Protein AF-A0A4D7C603-F1 (afdb_monomer)

Nearest PDB structures (foldseek):
  2zj7-assembly1_A  TM=4.794E-01  e=2.210E-03  Pseudomonas sp. MIS38
  2ml1-assembly1_A  TM=6.381E-01  e=3.308E-02  Azotobacter vinelandii
  2zj6-assembly1_A  TM=4.505E-01  e=8.326E-03  Pseudomonas sp. MIS38
  2z8z-assembly1_A  TM=4.456E-01  e=2.282E-02  Pseudomonas sp. MIS38
  2ml3-assembly1_A  TM=5.425E-01  e=1.713E-01  Azotobacter vinelandii

InterPro domains:
  IPR001343 RTX calcium-binding nonapeptide repeat [PF00353] (28-62)
  IPR001343 RTX calcium-binding nonapeptide repeat [PF00353] (114-145)
  IPR011049 Serralysin-like metalloprotease, C-terminal [SSF51120] (28-146)

Organism: NCBI:txid1763828

pLDDT: mean 81.81, std 20.74, range [35.97, 98.5]

Solvent-accessible surface area (backbone atoms only — not comparable to full-atom values): 10003 Å² total; per-residue (Å²): 131,88,78,79,83,79,81,84,88,82,79,97,55,67,56,54,79,47,75,48,56,76,71,32,49,77,46,75,58,44,65,32,41,26,39,41,39,26,46,29,34,50,29,37,38,34,54,49,31,37,55,31,38,39,36,31,52,48,65,68,12,34,43,35,44,74,31,65,83,46,94,36,30,38,38,49,46,63,78,46,42,55,39,55,28,40,42,40,33,32,35,84,91,40,78,51,25,32,34,42,38,31,47,32,43,24,39,36,39,34,43,23,70,29,49,27,36,46,62,53,22,37,30,54,20,38,36,45,44,66,45,58,51,31,35,40,31,45,38,46,66,68,57,46,80,46,70,85,69,94,73,61,78,45,72,50,72,75,54,75,77,60,68,80,45,77,83,41,75,65,49,56,50,55,59,59,56,61,80,73,55,97,50,34,40,36,46,54,111

Structure (mmCIF, N/CA/C/O backbone):
data_AF-A0A4D7C603-F1
#
_entry.id   AF-A0A4D7C603-F1
#
loop_
_atom_site.group_PDB
_atom_site.id
_atom_site.type_symbol
_atom_site.label_atom_id
_atom_site.label_alt_id
_atom_site.label_comp_id
_atom_site.label_asym_id
_atom_site.label_entity_id
_atom_site.label_seq_id
_atom_site.pdbx_PDB_ins_code
_atom_site.Cartn_x
_atom_site.Cartn_y
_atom_site.Cartn_z
_atom_site.occupancy
_atom_site.B_iso_or_equiv
_atom_site.auth_seq_id
_atom_site.auth_comp_id
_atom_site.auth_asym_id
_atom_site.auth_atom_id
_atom_site.pdbx_PDB_model_num
ATOM 1 N N . MET A 1 1 ? 10.980 26.196 -3.485 1.00 35.97 1 MET A N 1
ATOM 2 C CA . MET A 1 1 ? 11.653 25.596 -4.653 1.00 35.97 1 MET A CA 1
ATOM 3 C C . MET A 1 1 ? 10.582 24.837 -5.411 1.00 35.97 1 MET A C 1
ATOM 5 O O . MET A 1 1 ? 9.914 24.024 -4.791 1.00 35.97 1 MET A O 1
ATOM 9 N N . ASN A 1 2 ? 10.331 25.181 -6.673 1.00 42.84 2 ASN A N 1
ATOM 10 C CA . ASN A 1 2 ? 9.321 24.501 -7.484 1.00 42.84 2 ASN A CA 1
ATOM 11 C C . ASN A 1 2 ? 9.923 23.170 -7.937 1.00 42.84 2 ASN A C 1
ATOM 13 O O . ASN A 1 2 ? 10.796 23.168 -8.803 1.00 42.84 2 ASN A O 1
ATOM 17 N N . GLY A 1 3 ? 9.529 22.076 -7.286 1.00 44.56 3 GLY A N 1
ATOM 18 C CA . GLY A 1 3 ? 9.933 20.734 -7.686 1.00 44.56 3 GLY A CA 1
ATOM 19 C C . GLY A 1 3 ? 9.393 20.446 -9.080 1.00 44.56 3 GLY A C 1
ATOM 20 O O . GLY A 1 3 ? 8.185 20.476 -9.300 1.00 44.56 3 GLY A O 1
ATOM 21 N N . VAL A 1 4 ? 10.288 20.214 -10.034 1.00 50.72 4 VAL A N 1
ATOM 22 C CA . VAL A 1 4 ? 9.926 19.536 -11.277 1.00 50.72 4 VAL A CA 1
ATOM 23 C C . VAL A 1 4 ? 9.579 18.103 -10.893 1.00 50.72 4 VAL A C 1
ATOM 25 O O . VAL A 1 4 ? 10.442 17.356 -10.445 1.00 50.72 4 VAL A O 1
ATOM 28 N N . SER A 1 5 ? 8.306 17.737 -11.011 1.00 58.12 5 SER A N 1
ATOM 29 C CA . SER A 1 5 ? 7.889 16.341 -10.968 1.00 58.12 5 SER A CA 1
ATOM 30 C C . SER A 1 5 ? 8.397 15.674 -12.245 1.00 58.12 5 SER A C 1
ATOM 32 O O . SER A 1 5 ? 7.788 15.818 -13.308 1.00 58.12 5 SER A O 1
ATOM 34 N N . GLU A 1 6 ? 9.544 15.005 -12.173 1.00 62.25 6 GLU A N 1
ATOM 35 C CA . GLU A 1 6 ? 9.984 14.131 -13.254 1.00 62.25 6 GLU A CA 1
ATOM 36 C C . GLU A 1 6 ? 9.094 12.884 -13.251 1.00 62.25 6 GLU A C 1
ATOM 38 O O . GLU A 1 6 ? 9.112 12.091 -12.313 1.00 62.25 6 GLU A O 1
ATOM 43 N N . SER A 1 7 ? 8.262 12.727 -14.281 1.00 62.56 7 SER A N 1
ATOM 44 C CA . SER A 1 7 ? 7.482 11.506 -14.477 1.00 62.56 7 SER A CA 1
ATOM 45 C C . SER A 1 7 ? 8.325 10.493 -15.249 1.00 62.56 7 SER A C 1
ATOM 47 O O . SER A 1 7 ? 8.563 10.673 -16.446 1.00 62.56 7 SER A O 1
ATOM 49 N N . LEU A 1 8 ? 8.758 9.424 -14.586 1.00 66.44 8 LEU A N 1
ATOM 50 C CA . LEU A 1 8 ? 9.351 8.267 -15.249 1.00 66.44 8 LEU A CA 1
ATOM 51 C C . LEU A 1 8 ? 8.227 7.333 -15.713 1.00 66.44 8 LEU A C 1
ATOM 53 O O . LEU A 1 8 ? 7.502 6.782 -14.892 1.00 66.44 8 LEU A O 1
ATOM 57 N N . GLN A 1 9 ? 8.079 7.151 -17.026 1.00 70.75 9 GLN A N 1
ATOM 58 C CA . GLN A 1 9 ? 7.211 6.114 -17.588 1.00 70.75 9 GLN A CA 1
ATOM 59 C C . GLN A 1 9 ? 8.064 4.913 -17.994 1.00 70.75 9 GLN A C 1
ATOM 61 O O . GLN A 1 9 ? 8.865 4.994 -18.924 1.00 70.75 9 GLN A O 1
ATOM 66 N N . VAL A 1 10 ? 7.883 3.799 -17.295 1.00 71.12 10 VAL A N 1
ATOM 67 C CA . VAL A 1 10 ? 8.536 2.513 -17.564 1.00 71.12 10 VAL A CA 1
ATOM 68 C C . VAL A 1 10 ? 7.462 1.478 -17.884 1.00 71.12 10 VAL A C 1
ATOM 70 O O . VAL A 1 10 ? 6.426 1.435 -17.232 1.00 71.12 10 VAL A O 1
ATOM 73 N N . THR A 1 11 ? 7.667 0.685 -18.938 1.00 75.94 11 THR A N 1
ATOM 74 C CA . THR A 1 11 ? 6.724 -0.360 -19.379 1.00 75.94 11 THR A CA 1
ATOM 75 C C . THR A 1 11 ? 7.496 -1.591 -19.845 1.00 75.94 11 THR A C 1
ATOM 77 O O . THR A 1 11 ? 8.620 -1.457 -20.326 1.00 75.94 11 THR A O 1
ATOM 80 N N . GLY A 1 12 ? 6.895 -2.777 -19.719 1.00 77.38 12 GLY A N 1
ATOM 81 C CA . GLY A 1 12 ?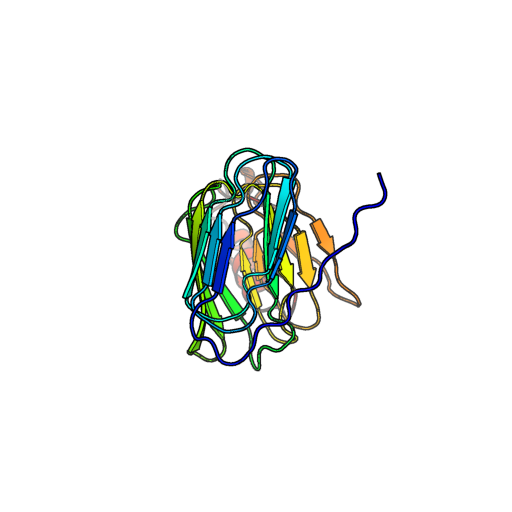 7.488 -4.033 -20.193 1.00 77.38 12 GLY A CA 1
ATOM 82 C C . GLY A 1 12 ? 8.638 -4.572 -19.337 1.00 77.38 12 GLY A C 1
ATOM 83 O O . GLY A 1 12 ? 9.425 -5.364 -19.844 1.00 77.38 12 GLY A O 1
ATOM 84 N N . PHE A 1 13 ? 8.747 -4.135 -18.081 1.00 81.06 13 PHE A N 1
ATOM 85 C CA . PHE A 1 13 ? 9.669 -4.697 -17.095 1.00 81.06 13 PHE A CA 1
ATOM 86 C C . PHE A 1 13 ? 8.878 -5.509 -16.077 1.00 81.06 13 PHE A C 1
ATOM 88 O O . PHE A 1 13 ? 7.799 -5.099 -15.668 1.00 81.06 13 PHE A O 1
ATOM 95 N N . GLU A 1 14 ? 9.434 -6.637 -15.652 1.00 82.12 14 GLU A N 1
ATOM 96 C CA . GLU A 1 14 ? 8.829 -7.497 -14.633 1.00 82.12 14 GLU A CA 1
ATOM 97 C C . GLU A 1 14 ? 9.113 -7.013 -13.203 1.00 82.12 14 GLU A C 1
ATOM 99 O O . GLU A 1 14 ? 8.521 -7.528 -12.259 1.00 82.12 14 GLU A O 1
ATOM 104 N N . ARG A 1 15 ? 10.043 -6.059 -13.043 1.00 86.12 15 ARG A N 1
ATOM 105 C CA . ARG A 1 15 ? 10.439 -5.479 -11.756 1.00 86.12 15 ARG A CA 1
ATOM 106 C C . ARG A 1 15 ? 10.865 -4.025 -11.901 1.00 86.12 15 ARG A C 1
ATOM 108 O O . ARG A 1 15 ? 11.842 -3.729 -12.599 1.00 86.12 15 ARG A O 1
ATOM 115 N N . LEU A 1 16 ? 10.229 -3.156 -11.131 1.00 86.81 16 LEU A N 1
ATOM 116 C CA . LEU A 1 16 ? 10.681 -1.810 -10.823 1.00 86.81 16 LEU A CA 1
ATOM 117 C C . LEU A 1 16 ? 11.408 -1.797 -9.472 1.00 86.81 16 LEU A C 1
ATOM 119 O O . LEU A 1 16 ? 11.002 -2.444 -8.512 1.00 86.81 16 LEU A O 1
ATOM 123 N N . VAL A 1 17 ? 12.505 -1.045 -9.385 1.00 90.81 17 VAL A N 1
ATOM 124 C CA . VAL A 1 17 ? 13.171 -0.758 -8.108 1.00 90.81 17 VAL A CA 1
ATOM 125 C C . VAL A 1 17 ? 13.206 0.747 -7.913 1.00 90.81 17 VAL A C 1
ATOM 127 O O . VAL A 1 17 ? 13.881 1.454 -8.665 1.00 90.81 17 VAL A O 1
ATOM 130 N N . VAL A 1 18 ? 12.508 1.227 -6.889 1.00 88.19 18 VAL A N 1
ATOM 131 C CA . VAL A 1 18 ? 12.419 2.644 -6.538 1.00 88.19 18 VAL A CA 1
ATOM 132 C C . VAL A 1 18 ? 13.124 2.896 -5.212 1.00 88.19 18 VAL A C 1
ATOM 134 O O . VAL A 1 18 ? 12.929 2.178 -4.233 1.00 88.19 18 VAL A O 1
ATOM 137 N N . ARG A 1 19 ? 13.953 3.941 -5.184 1.00 89.31 19 ARG A N 1
ATOM 138 C CA . ARG A 1 19 ? 14.592 4.457 -3.971 1.00 89.31 19 ARG A CA 1
ATOM 139 C C . ARG A 1 19 ? 14.260 5.930 -3.837 1.00 89.31 19 ARG A C 1
ATOM 141 O O . ARG A 1 19 ? 14.627 6.725 -4.704 1.00 89.31 19 ARG A O 1
ATOM 148 N N . ALA A 1 20 ? 13.552 6.254 -2.775 1.00 82.69 20 ALA A N 1
ATOM 149 C CA . ALA A 1 20 ? 13.118 7.593 -2.451 1.00 82.69 20 ALA A CA 1
ATOM 150 C C . ALA A 1 20 ? 14.249 8.418 -1.801 1.00 82.69 20 ALA A C 1
ATOM 152 O O . ALA A 1 20 ? 15.175 7.853 -1.209 1.00 82.69 20 ALA A O 1
ATOM 153 N N . PRO A 1 21 ? 14.218 9.754 -1.949 1.00 76.44 21 PRO A N 1
ATOM 154 C CA . PRO A 1 21 ? 15.075 10.675 -1.207 1.00 76.44 21 PRO A CA 1
ATOM 155 C C . PRO A 1 21 ? 14.513 10.975 0.196 1.00 76.44 21 PRO A C 1
ATOM 157 O O . PRO A 1 21 ? 13.317 10.852 0.418 1.00 76.44 21 PRO A O 1
ATOM 160 N N . ASP A 1 22 ? 15.351 11.503 1.095 1.00 84.69 22 ASP A N 1
ATOM 161 C CA . ASP A 1 22 ? 15.044 11.777 2.519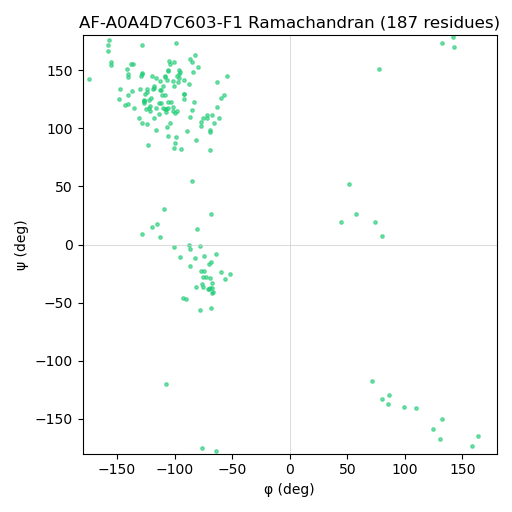 1.00 84.69 22 ASP A CA 1
ATOM 162 C C . ASP A 1 22 ? 14.010 12.908 2.794 1.00 84.69 22 ASP A C 1
ATOM 164 O O . ASP A 1 22 ? 14.101 13.609 3.805 1.00 84.69 22 ASP A O 1
ATOM 168 N N . GLN A 1 23 ? 13.089 13.200 1.872 1.00 83.25 23 GLN A N 1
ATOM 169 C CA . GLN A 1 23 ? 12.121 14.308 1.975 1.00 83.25 23 GLN A CA 1
ATOM 170 C C . GLN A 1 23 ? 10.664 13.871 1.750 1.00 83.25 23 GLN A C 1
ATOM 172 O O . GLN A 1 23 ? 9.782 14.731 1.672 1.00 83.25 23 GLN A O 1
ATOM 177 N N . GLY A 1 24 ? 10.405 12.563 1.680 1.00 85.00 24 GLY A N 1
ATOM 178 C CA . GLY A 1 24 ? 9.109 12.001 1.314 1.00 85.00 24 GLY A CA 1
ATOM 179 C C . GLY A 1 24 ? 8.846 12.053 -0.193 1.00 85.00 24 GLY A C 1
ATOM 180 O O . GLY A 1 24 ? 9.314 12.946 -0.911 1.00 85.00 24 GLY A O 1
ATOM 181 N N . GLY A 1 25 ? 8.066 11.100 -0.686 1.00 87.25 25 GLY A N 1
ATOM 182 C CA . GLY A 1 25 ? 7.722 10.994 -2.094 1.00 87.25 25 GLY A CA 1
ATOM 183 C C . GLY A 1 25 ? 6.436 10.223 -2.366 1.00 87.25 25 GLY A C 1
ATOM 184 O O . GLY A 1 25 ? 5.760 9.713 -1.479 1.00 87.25 25 GLY A O 1
ATOM 185 N N . SER A 1 26 ? 6.060 10.182 -3.641 1.00 90.69 26 SER A N 1
ATOM 186 C CA . SER A 1 26 ? 4.905 9.426 -4.123 1.00 90.69 26 SER A CA 1
ATOM 187 C C . SER A 1 26 ? 5.345 8.519 -5.259 1.00 90.69 26 SER A C 1
ATOM 189 O O . SER A 1 26 ? 5.908 8.991 -6.249 1.00 90.69 26 SER A O 1
ATOM 191 N N . PHE A 1 27 ? 5.094 7.224 -5.113 1.00 90.75 27 PHE A N 1
ATOM 192 C CA . PHE A 1 27 ? 5.650 6.186 -5.974 1.00 90.75 27 PHE A CA 1
ATOM 193 C C . PHE A 1 27 ? 4.549 5.276 -6.493 1.00 90.75 27 PHE A C 1
ATOM 195 O O . PHE A 1 27 ? 3.581 5.005 -5.786 1.00 90.75 27 PHE A O 1
ATOM 202 N N . SER A 1 28 ? 4.697 4.799 -7.728 1.00 91.50 28 SER A N 1
ATOM 203 C CA . SER A 1 28 ? 3.771 3.840 -8.322 1.00 91.50 28 SER A CA 1
ATOM 204 C C . SER A 1 28 ? 4.521 2.742 -9.068 1.00 91.50 28 SER A C 1
ATOM 206 O O . SER A 1 28 ? 5.443 3.058 -9.822 1.00 91.50 28 SER A O 1
ATOM 208 N N . GLY A 1 29 ? 4.143 1.486 -8.820 1.00 88.94 29 GLY A N 1
ATOM 209 C CA . GLY A 1 29 ? 4.736 0.289 -9.434 1.00 88.94 29 GLY A CA 1
ATOM 210 C C . GLY A 1 29 ? 4.006 -0.163 -10.685 1.00 88.94 29 GLY A C 1
ATOM 211 O O . GLY A 1 29 ? 4.594 -0.321 -11.754 1.00 88.94 29 GLY A O 1
ATOM 212 N N . GLY A 1 30 ? 2.679 -0.212 -10.592 1.00 90.12 30 GLY A N 1
ATOM 213 C CA . GLY A 1 30 ? 1.840 -0.681 -11.683 1.00 90.12 30 GLY A CA 1
ATOM 214 C C . GLY A 1 30 ? 1.711 -2.196 -11.616 1.00 90.12 30 GLY A C 1
ATOM 215 O O . GLY A 1 30 ? 1.328 -2.723 -10.585 1.00 90.12 30 GLY A O 1
ATOM 216 N N . ASN A 1 31 ? 1.950 -2.894 -12.721 1.00 90.81 31 ASN A N 1
ATOM 217 C CA . ASN A 1 31 ? 1.944 -4.356 -12.710 1.00 90.81 31 ASN A CA 1
ATOM 218 C C . ASN A 1 31 ? 3.387 -4.859 -12.667 1.00 90.81 31 ASN A C 1
ATOM 220 O O . ASN A 1 31 ? 4.187 -4.418 -13.492 1.00 90.81 31 ASN A O 1
ATOM 224 N N . GLY A 1 32 ? 3.673 -5.856 -11.836 1.00 92.56 32 GLY A N 1
ATOM 225 C CA . GLY A 1 32 ? 5.000 -6.458 -11.732 1.00 92.56 32 GLY A CA 1
ATOM 226 C C . GLY A 1 32 ? 5.347 -6.798 -10.290 1.00 92.56 32 GLY A C 1
ATOM 227 O O . GLY A 1 32 ? 4.553 -6.571 -9.390 1.00 92.56 32 GLY A O 1
ATOM 228 N N . ASP A 1 33 ? 6.528 -7.376 -10.086 1.00 95.38 33 ASP A N 1
ATOM 229 C CA . ASP A 1 33 ? 7.043 -7.640 -8.743 1.00 95.38 33 ASP A CA 1
ATOM 230 C C . ASP A 1 33 ? 8.024 -6.525 -8.367 1.00 95.38 33 ASP A C 1
ATOM 232 O O . ASP A 1 33 ? 9.221 -6.596 -8.701 1.00 95.38 33 ASP A O 1
ATOM 236 N N . ASP A 1 34 ? 7.525 -5.485 -7.699 1.00 94.94 34 ASP A N 1
ATOM 237 C CA . ASP A 1 34 ? 8.254 -4.236 -7.497 1.00 94.94 34 ASP A CA 1
ATOM 238 C C . ASP A 1 34 ? 8.899 -4.120 -6.108 1.00 94.94 34 ASP A C 1
ATOM 240 O O . ASP A 1 34 ? 8.517 -4.768 -5.132 1.00 94.94 34 ASP A O 1
ATOM 244 N N . ILE A 1 35 ? 9.940 -3.288 -6.010 1.00 96.06 35 ILE A N 1
ATOM 245 C CA . ILE A 1 35 ? 10.664 -3.020 -4.762 1.00 96.06 35 ILE A CA 1
ATOM 246 C C . ILE A 1 35 ? 10.718 -1.514 -4.514 1.00 96.06 35 ILE A C 1
ATOM 248 O O . ILE A 1 35 ? 11.306 -0.772 -5.303 1.00 96.06 35 ILE A O 1
ATOM 252 N N . PHE A 1 36 ? 10.197 -1.080 -3.370 1.00 95.88 36 PHE A N 1
ATOM 253 C CA . PHE A 1 36 ? 10.199 0.308 -2.915 1.00 95.88 36 PHE A CA 1
ATOM 254 C C . PHE A 1 36 ? 10.986 0.463 -1.616 1.00 95.88 36 PHE A C 1
ATOM 256 O O . PHE A 1 36 ? 10.841 -0.336 -0.693 1.00 95.88 36 PHE A O 1
ATOM 263 N N . ILE A 1 37 ? 11.810 1.510 -1.549 1.00 96.50 37 ILE A N 1
ATOM 264 C CA . ILE A 1 37 ? 12.559 1.911 -0.353 1.00 96.50 37 ILE A CA 1
ATOM 265 C C . ILE A 1 37 ? 12.336 3.416 -0.146 1.00 96.50 37 ILE A C 1
ATOM 267 O O . ILE A 1 37 ? 12.854 4.206 -0.940 1.00 96.50 37 ILE A O 1
ATOM 271 N N . GLY A 1 38 ? 11.565 3.788 0.880 1.00 94.88 38 GLY A N 1
ATOM 272 C CA . GLY A 1 38 ? 11.139 5.157 1.224 1.00 94.88 38 GLY A CA 1
ATOM 273 C C . GLY A 1 38 ? 12.211 6.018 1.894 1.00 94.88 38 GLY A C 1
ATOM 274 O O . GLY A 1 38 ? 12.367 7.199 1.603 1.00 94.88 38 GLY A O 1
ATOM 275 N N . GLY A 1 39 ? 13.071 5.409 2.710 1.00 95.38 39 GLY A N 1
ATOM 276 C CA . GLY A 1 39 ? 14.109 6.176 3.394 1.00 95.38 39 GLY A CA 1
ATOM 277 C C . GLY A 1 39 ? 13.503 7.054 4.485 1.00 95.38 39 GLY A C 1
ATOM 278 O O . GLY A 1 39 ? 13.012 6.520 5.468 1.00 95.38 39 GLY A O 1
ATOM 279 N N . ALA A 1 40 ? 13.612 8.376 4.383 1.00 95.44 40 ALA A N 1
ATOM 280 C CA . ALA A 1 40 ? 13.047 9.284 5.377 1.00 95.44 40 ALA A CA 1
ATOM 281 C C . ALA A 1 40 ? 12.008 10.222 4.762 1.00 95.44 40 ALA A C 1
ATOM 283 O O . ALA A 1 40 ? 12.215 10.753 3.672 1.00 95.44 40 ALA A O 1
ATOM 284 N N . GLY A 1 41 ? 10.962 10.546 5.521 1.00 95.25 41 GLY A N 1
ATOM 285 C CA . GLY A 1 41 ? 9.977 11.547 5.129 1.00 95.25 41 GLY A CA 1
ATOM 286 C C . GLY A 1 41 ? 8.553 11.062 5.321 1.00 95.25 41 GLY A C 1
ATOM 287 O O . GLY A 1 41 ? 8.271 10.344 6.261 1.00 95.25 41 GLY A O 1
ATOM 288 N N . TYR A 1 42 ? 7.638 11.553 4.493 1.00 95.44 42 TYR A N 1
ATOM 289 C CA . TYR A 1 42 ? 6.276 11.033 4.419 1.00 95.44 42 TYR A CA 1
ATOM 290 C C . TYR A 1 42 ? 6.096 10.459 3.022 1.00 95.44 42 TYR A C 1
ATOM 292 O O . TYR A 1 42 ? 5.885 11.213 2.066 1.00 95.44 42 TYR A O 1
ATOM 300 N N . ASP A 1 43 ? 6.235 9.148 2.904 1.00 95.88 43 ASP A N 1
ATOM 301 C CA . ASP A 1 43 ? 6.179 8.441 1.639 1.00 95.88 43 ASP A CA 1
ATOM 302 C C . ASP A 1 43 ? 4.784 7.869 1.370 1.00 95.88 43 ASP A C 1
ATOM 304 O O . ASP A 1 43 ? 3.984 7.587 2.262 1.00 95.88 43 ASP A O 1
ATOM 308 N N . SER A 1 44 ? 4.435 7.758 0.093 1.00 95.12 44 SER A N 1
ATOM 309 C CA . SER A 1 44 ? 3.171 7.182 -0.363 1.00 95.12 44 SER A CA 1
ATOM 310 C C . SER A 1 44 ? 3.428 6.241 -1.530 1.00 95.12 44 SER A C 1
ATOM 312 O O . SER A 1 44 ? 3.881 6.666 -2.594 1.00 95.12 44 SER A O 1
ATOM 314 N N . PHE A 1 45 ? 3.118 4.964 -1.347 1.00 96.50 45 PHE A N 1
ATOM 315 C CA . PHE A 1 45 ? 3.391 3.904 -2.313 1.00 96.50 45 PHE A CA 1
ATOM 316 C C . PHE A 1 45 ? 2.086 3.368 -2.890 1.00 96.50 45 PHE A C 1
ATOM 318 O O . PHE A 1 45 ? 1.257 2.867 -2.147 1.00 96.50 45 PHE A O 1
ATOM 325 N N . ASN A 1 46 ? 1.896 3.426 -4.205 1.00 95.31 46 ASN A N 1
ATOM 326 C CA . ASN A 1 46 ? 0.861 2.668 -4.907 1.00 95.31 46 ASN A CA 1
ATOM 327 C C . ASN A 1 46 ? 1.533 1.512 -5.651 1.00 95.31 46 ASN A C 1
ATOM 329 O O . ASN A 1 46 ? 2.036 1.677 -6.763 1.00 95.31 46 ASN A O 1
ATOM 333 N N . VAL A 1 47 ? 1.593 0.360 -4.999 1.00 94.31 47 VAL A N 1
ATOM 334 C CA . VAL A 1 47 ? 2.358 -0.793 -5.491 1.00 94.31 47 VAL A CA 1
ATOM 335 C C . VAL A 1 47 ? 1.731 -1.407 -6.740 1.00 94.31 47 VAL A C 1
ATOM 337 O O . VAL A 1 47 ? 2.438 -1.674 -7.700 1.00 94.31 47 VAL A O 1
ATOM 340 N N . GLY A 1 48 ? 0.399 -1.451 -6.800 1.00 94.06 48 GLY A N 1
ATOM 341 C CA . GLY A 1 48 ? -0.340 -2.020 -7.920 1.00 94.06 48 GLY A CA 1
ATOM 342 C C . GLY A 1 48 ? -0.517 -3.537 -7.796 1.00 94.06 48 GLY A C 1
ATOM 343 O O . GLY A 1 48 ? -0.947 -4.010 -6.746 1.00 94.06 48 GLY A O 1
ATOM 344 N N . TRP A 1 49 ? -0.339 -4.280 -8.890 1.00 95.06 49 TRP A N 1
ATOM 345 C CA . TRP A 1 49 ? -0.582 -5.729 -8.971 1.00 95.06 49 TRP A CA 1
ATOM 346 C C . TRP A 1 49 ? 0.732 -6.506 -9.059 1.00 95.06 49 TRP A C 1
ATOM 348 O O . TRP A 1 49 ? 1.609 -6.118 -9.821 1.00 95.06 49 TRP A O 1
ATOM 358 N N . GLY A 1 50 ? 0.783 -7.686 -8.439 1.00 95.62 50 GLY A N 1
ATOM 359 C CA . GLY A 1 50 ? 1.961 -8.560 -8.422 1.00 95.62 50 GLY A CA 1
ATOM 360 C C . GLY A 1 50 ? 2.424 -8.914 -7.010 1.00 95.62 50 GLY A C 1
ATOM 361 O O . GLY A 1 50 ? 1.619 -8.919 -6.073 1.00 95.62 50 GLY A O 1
ATOM 362 N N . PHE A 1 51 ? 3.689 -9.319 -6.871 1.00 97.25 51 PHE A N 1
ATOM 363 C CA . PHE A 1 51 ? 4.336 -9.570 -5.583 1.00 97.25 51 PHE A CA 1
ATOM 364 C C . PHE A 1 51 ? 5.331 -8.451 -5.251 1.00 97.25 51 PHE A C 1
ATOM 366 O O . PHE A 1 51 ? 6.471 -8.454 -5.718 1.00 97.25 51 PHE A O 1
ATOM 373 N N . ASP A 1 52 ? 4.920 -7.530 -4.386 1.00 97.75 52 ASP A N 1
ATOM 374 C CA . ASP A 1 52 ? 5.662 -6.305 -4.097 1.00 97.75 52 ASP A CA 1
ATOM 375 C C . ASP A 1 52 ? 6.398 -6.347 -2.752 1.00 97.75 52 ASP A C 1
ATOM 377 O O . ASP A 1 52 ? 6.023 -7.043 -1.804 1.00 97.75 52 ASP A O 1
ATOM 381 N N . SER A 1 53 ? 7.460 -5.554 -2.638 1.00 98.00 53 SER A N 1
ATOM 382 C CA . SER A 1 53 ? 8.183 -5.320 -1.389 1.00 98.00 53 SER A CA 1
ATOM 383 C C . SER A 1 53 ? 8.279 -3.826 -1.125 1.00 98.00 53 SER A C 1
ATOM 385 O O . SER A 1 53 ? 8.834 -3.088 -1.936 1.00 98.00 53 SER A O 1
ATOM 387 N N . VAL A 1 54 ? 7.809 -3.384 0.037 1.00 98.44 54 VAL A N 1
ATOM 388 C CA . VAL A 1 54 ? 7.852 -1.978 0.451 1.00 98.44 54 VAL A CA 1
ATOM 389 C C . VAL A 1 54 ? 8.533 -1.857 1.803 1.00 98.44 54 VAL A C 1
ATOM 391 O O . VAL A 1 54 ? 8.161 -2.541 2.751 1.00 98.44 54 VAL A O 1
ATOM 394 N N . ASP A 1 55 ? 9.508 -0.962 1.882 1.00 98.25 55 ASP A N 1
ATOM 395 C CA . ASP A 1 55 ? 10.066 -0.458 3.132 1.00 98.25 55 ASP A CA 1
ATOM 396 C C . ASP A 1 55 ? 9.802 1.049 3.194 1.00 98.25 55 ASP A C 1
ATOM 398 O O . ASP A 1 55 ? 10.388 1.797 2.408 1.00 98.25 55 ASP A O 1
ATOM 402 N N . GLY A 1 56 ? 8.893 1.484 4.073 1.00 97.38 56 GLY A N 1
ATOM 403 C CA . GLY A 1 56 ? 8.573 2.903 4.259 1.00 97.38 56 GLY A CA 1
ATOM 404 C C . GLY A 1 56 ? 9.735 3.688 4.865 1.00 97.38 56 GLY A C 1
ATOM 405 O O . GLY A 1 56 ? 10.014 4.808 4.451 1.00 97.38 56 GLY A O 1
ATOM 406 N N . GLY A 1 57 ? 10.530 3.045 5.723 1.00 97.44 57 GLY A N 1
ATOM 407 C CA . GLY A 1 57 ? 11.635 3.684 6.421 1.00 97.44 57 GLY A CA 1
ATOM 408 C C . GLY A 1 57 ? 11.180 4.493 7.639 1.00 97.44 57 GLY A C 1
ATOM 409 O O . GLY A 1 57 ? 10.504 3.964 8.518 1.00 97.44 57 GLY A O 1
ATOM 410 N N . THR A 1 58 ? 11.668 5.726 7.787 1.00 96.62 58 THR A N 1
ATOM 411 C CA . THR A 1 58 ? 11.305 6.612 8.903 1.00 96.62 58 THR A CA 1
ATOM 412 C C . THR A 1 58 ? 10.310 7.659 8.438 1.00 96.62 58 THR A C 1
ATOM 414 O O . THR A 1 58 ? 10.657 8.495 7.603 1.00 96.62 58 THR A O 1
ATOM 417 N N . GLY A 1 59 ? 9.148 7.719 9.073 1.00 95.75 59 GLY A N 1
ATOM 418 C CA . GLY A 1 59 ? 8.103 8.583 8.564 1.00 95.75 59 GLY A CA 1
ATOM 419 C C . GLY A 1 59 ? 6.741 8.266 9.132 1.00 95.75 59 GLY A C 1
ATOM 420 O O . GLY A 1 59 ? 6.631 7.610 10.162 1.00 95.75 59 GLY A O 1
ATOM 421 N N . ASN A 1 60 ? 5.716 8.801 8.477 1.00 95.88 60 ASN A N 1
ATOM 422 C CA . ASN A 1 60 ? 4.349 8.294 8.588 1.00 95.88 60 ASN A CA 1
ATOM 423 C C . ASN A 1 60 ? 3.898 7.955 7.168 1.00 95.88 60 ASN A C 1
ATOM 425 O O . ASN A 1 60 ? 3.309 8.790 6.461 1.00 95.88 60 ASN A O 1
ATOM 429 N N . ASP A 1 61 ? 4.252 6.748 6.767 1.00 97.75 61 ASP A N 1
ATOM 430 C CA . ASP A 1 61 ? 4.277 6.286 5.395 1.00 97.75 61 ASP A CA 1
ATOM 431 C C . ASP A 1 61 ? 2.982 5.546 5.049 1.00 97.75 61 ASP A C 1
ATOM 433 O O . ASP A 1 61 ? 2.321 4.929 5.889 1.00 97.75 61 ASP A O 1
ATOM 437 N N . GLY A 1 62 ? 2.558 5.681 3.794 1.00 97.81 62 GLY A N 1
ATOM 438 C CA . GLY A 1 62 ? 1.279 5.175 3.312 1.00 97.81 62 GLY A CA 1
ATOM 439 C C . GLY A 1 62 ? 1.430 4.119 2.227 1.00 97.81 62 GLY A C 1
ATOM 440 O O . GLY A 1 62 ? 2.141 4.343 1.249 1.00 97.81 62 GLY A O 1
ATOM 441 N N . LEU A 1 63 ? 0.686 3.018 2.333 1.00 98.25 63 LEU A N 1
ATOM 442 C CA . LEU A 1 63 ? 0.553 2.015 1.277 1.00 98.25 63 LEU A CA 1
ATOM 443 C C . LEU A 1 63 ? -0.856 2.045 0.671 1.00 98.25 63 LEU A C 1
ATOM 445 O O . LEU A 1 63 ? -1.860 1.782 1.328 1.00 98.25 63 LEU A O 1
ATOM 449 N N . GLY A 1 64 ? -0.918 2.362 -0.614 1.00 97.69 64 GLY A N 1
ATOM 450 C CA . GLY A 1 64 ? -2.109 2.354 -1.441 1.00 97.69 64 GLY A CA 1
ATOM 451 C C . GLY A 1 64 ? -2.298 1.019 -2.152 1.00 97.69 64 GLY A C 1
ATOM 452 O O . GLY A 1 64 ? -1.391 0.540 -2.835 1.00 97.69 64 GLY A O 1
ATOM 453 N N . LEU A 1 65 ? -3.501 0.463 -2.035 1.00 97.38 65 LEU A N 1
ATOM 454 C CA . LEU A 1 65 ? -3.950 -0.726 -2.751 1.00 97.38 65 LEU A CA 1
ATOM 455 C C . LEU A 1 65 ? -5.203 -0.365 -3.556 1.00 97.38 65 LEU A C 1
ATOM 457 O O . LEU A 1 65 ? -6.217 0.027 -2.978 1.00 97.38 65 LEU A O 1
ATOM 461 N N . ASP A 1 66 ? -5.126 -0.467 -4.884 1.00 96.44 66 ASP A N 1
ATOM 462 C CA . ASP A 1 66 ? -6.215 -0.091 -5.792 1.00 96.44 66 ASP A CA 1
ATOM 463 C C . ASP A 1 66 ? -6.786 -1.311 -6.522 1.00 96.44 66 ASP A C 1
ATOM 465 O O . ASP A 1 66 ? -6.134 -1.919 -7.378 1.00 96.44 66 ASP A O 1
ATOM 469 N N . PHE A 1 67 ? -8.031 -1.650 -6.192 1.00 96.88 67 PHE A N 1
ATOM 470 C CA . PHE A 1 67 ? -8.751 -2.775 -6.772 1.00 96.88 67 PHE A CA 1
ATOM 471 C C . PHE A 1 67 ? -9.986 -2.367 -7.581 1.00 96.88 67 PHE A C 1
ATOM 473 O O . PHE A 1 67 ? -10.786 -3.235 -7.941 1.00 96.88 67 PHE A O 1
ATOM 480 N N . ASN A 1 68 ? -10.107 -1.097 -7.986 1.00 94.56 68 ASN A N 1
ATOM 481 C CA . ASN A 1 68 ? -11.247 -0.620 -8.784 1.00 94.56 68 ASN A CA 1
ATOM 482 C C . ASN A 1 68 ? -11.437 -1.418 -10.091 1.00 94.56 68 ASN A C 1
ATOM 484 O O . ASN A 1 68 ? -12.550 -1.554 -10.606 1.00 94.56 68 ASN A O 1
ATOM 488 N N . ALA A 1 69 ? -10.338 -1.938 -10.649 1.00 94.19 69 ALA A N 1
ATOM 489 C CA . ALA A 1 69 ? -10.325 -2.736 -11.874 1.00 94.19 69 ALA A CA 1
ATOM 490 C C . ALA A 1 69 ? -10.539 -4.248 -11.646 1.00 94.19 69 ALA A C 1
ATOM 492 O O . ALA A 1 69 ? -10.552 -5.008 -12.620 1.00 94.19 69 ALA A O 1
ATOM 493 N N . ALA A 1 70 ? -10.703 -4.706 -10.399 1.00 95.88 70 ALA A N 1
ATOM 494 C CA . ALA A 1 70 ? -10.917 -6.117 -10.100 1.00 95.88 70 ALA A CA 1
ATOM 495 C C . ALA A 1 70 ? -12.230 -6.628 -10.720 1.00 95.88 70 ALA A C 1
ATOM 497 O O . ALA A 1 70 ? -13.267 -5.960 -10.737 1.00 95.88 70 ALA A O 1
ATOM 498 N N . ALA A 1 71 ? -12.185 -7.848 -11.259 1.00 94.94 71 ALA A N 1
ATOM 499 C CA . ALA A 1 71 ? -13.310 -8.451 -11.973 1.00 94.94 71 ALA A CA 1
ATOM 500 C C . ALA A 1 71 ? -14.306 -9.183 -11.050 1.00 94.94 71 ALA A C 1
ATOM 502 O O . ALA A 1 71 ? -15.315 -9.709 -11.525 1.00 94.94 71 ALA A O 1
ATOM 503 N N . SER A 1 72 ? -14.018 -9.264 -9.753 1.00 96.81 72 SER A N 1
ATOM 504 C CA . SER A 1 72 ? -14.821 -9.910 -8.708 1.00 96.81 72 SER A CA 1
ATOM 505 C C . SER A 1 72 ? -14.451 -9.318 -7.346 1.00 96.81 72 SER A C 1
ATOM 507 O O . SER A 1 72 ? -13.458 -8.595 -7.256 1.00 96.81 72 SER A O 1
ATOM 509 N N . GLY A 1 73 ? -15.208 -9.678 -6.306 1.00 96.38 73 GLY A N 1
ATOM 510 C CA . GLY A 1 73 ? -14.929 -9.270 -4.929 1.00 96.38 73 GLY A CA 1
ATOM 511 C C . GLY A 1 73 ? -13.511 -9.623 -4.485 1.00 96.38 73 GLY A C 1
ATOM 512 O O . GLY A 1 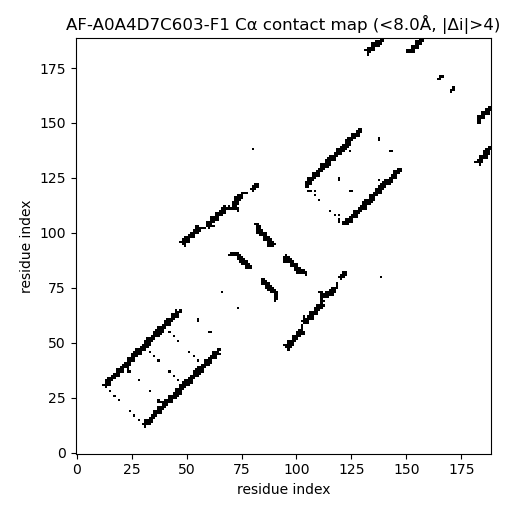73 ? -12.953 -10.646 -4.901 1.00 96.38 73 GLY A O 1
ATOM 513 N N . VAL A 1 74 ? -12.935 -8.752 -3.671 1.00 98.19 74 VAL A N 1
ATOM 514 C CA . VAL A 1 74 ? -11.550 -8.740 -3.219 1.00 98.19 74 VAL A CA 1
ATOM 515 C C . VAL A 1 74 ? -11.509 -9.070 -1.739 1.00 98.19 74 VAL A C 1
ATOM 517 O O . VAL A 1 74 ? -12.191 -8.454 -0.931 1.00 98.19 74 VAL A O 1
ATOM 520 N N . THR A 1 75 ? -10.679 -10.034 -1.359 1.00 97.88 75 THR A N 1
ATOM 521 C CA . THR A 1 75 ? -10.373 -10.323 0.045 1.00 97.88 75 THR A CA 1
ATOM 522 C C . THR A 1 75 ? -8.914 -10.011 0.326 1.00 97.88 75 THR A C 1
ATOM 524 O O . THR A 1 75 ? -8.035 -10.611 -0.300 1.00 97.88 75 THR A O 1
ATOM 527 N N . ILE A 1 76 ? -8.665 -9.112 1.281 1.00 96.94 76 ILE A N 1
ATOM 528 C CA . ILE A 1 76 ? -7.323 -8.772 1.764 1.00 96.94 76 ILE A CA 1
ATOM 529 C C . ILE A 1 76 ? -7.043 -9.550 3.049 1.00 96.94 76 ILE A C 1
ATOM 531 O O . ILE A 1 76 ? -7.668 -9.331 4.087 1.00 96.94 76 ILE A O 1
ATOM 535 N N . ALA A 1 77 ? -6.062 -10.444 2.986 1.00 95.38 77 ALA A N 1
ATOM 536 C CA . ALA A 1 77 ? -5.495 -11.110 4.149 1.00 95.38 77 ALA A CA 1
ATOM 537 C C . ALA A 1 77 ? -4.166 -10.451 4.533 1.00 95.38 77 ALA A C 1
ATOM 539 O O . ALA A 1 77 ? -3.366 -10.120 3.660 1.00 95.38 77 ALA A O 1
ATOM 540 N N . ARG A 1 78 ? -3.923 -10.299 5.839 1.00 96.38 78 ARG A N 1
ATOM 541 C CA . ARG A 1 78 ? -2.694 -9.737 6.418 1.00 96.38 78 ARG A CA 1
ATOM 542 C C . ARG A 1 78 ? -2.137 -10.690 7.472 1.00 96.38 78 ARG A C 1
ATOM 544 O O . ARG A 1 78 ? -2.914 -11.357 8.155 1.00 96.38 78 ARG A O 1
ATOM 551 N N . SER A 1 79 ? -0.816 -10.760 7.632 1.00 97.69 79 SER A N 1
ATOM 552 C CA . SER A 1 79 ? -0.204 -11.578 8.698 1.00 97.69 79 SER A CA 1
ATOM 553 C C . SER A 1 79 ? -0.277 -10.946 10.089 1.00 97.69 79 SER A C 1
ATOM 555 O O . SER A 1 79 ? -0.151 -11.655 11.085 1.00 97.69 79 SER A O 1
ATOM 557 N N . SER A 1 80 ? -0.428 -9.626 10.154 1.00 96.31 80 SE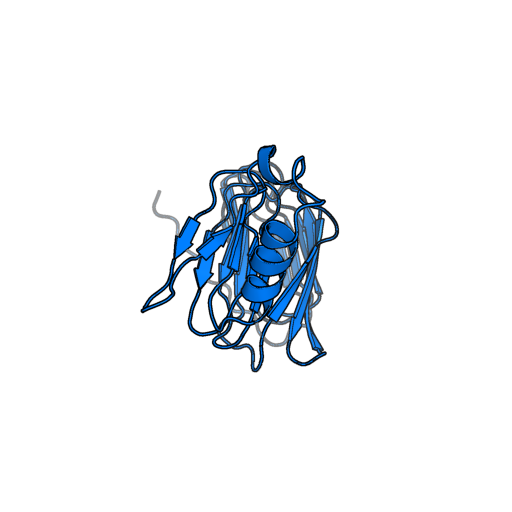R A N 1
ATOM 558 C CA . SER A 1 80 ? -0.348 -8.809 11.368 1.00 96.31 80 SER A CA 1
ATOM 559 C C . SER A 1 80 ? -1.155 -7.524 11.179 1.00 96.31 80 SER A C 1
ATOM 561 O O . SER A 1 80 ? -1.410 -7.107 10.047 1.00 96.31 80 SER A O 1
ATOM 563 N N . SER A 1 81 ? -1.582 -6.918 12.289 1.00 95.00 81 SER A N 1
ATOM 564 C CA . SER A 1 81 ? -2.233 -5.603 12.289 1.00 95.00 81 SER A CA 1
ATOM 565 C C . SER A 1 81 ? -1.218 -4.461 12.225 1.00 95.00 81 SER A C 1
ATOM 567 O O . SER A 1 81 ? -1.470 -3.496 11.523 1.00 95.00 81 SER A O 1
ATOM 569 N N . GLY A 1 82 ? -0.066 -4.603 12.887 1.00 96.56 82 GLY A N 1
ATOM 570 C CA . GLY A 1 82 ? 0.960 -3.562 12.982 1.00 96.56 82 GLY A CA 1
ATOM 571 C C . GLY A 1 82 ? 1.636 -3.158 11.659 1.00 96.56 82 GLY A C 1
ATOM 572 O O . GLY A 1 82 ? 1.328 -3.713 10.602 1.00 96.56 82 GLY A O 1
ATOM 573 N N . PRO A 1 83 ? 2.614 -2.234 11.730 1.00 97.44 83 PRO A N 1
ATOM 574 C CA . PRO A 1 83 ? 3.198 -1.569 10.558 1.00 97.44 83 PRO A CA 1
ATOM 575 C C . PRO A 1 83 ? 4.071 -2.477 9.684 1.00 97.44 83 PRO A C 1
ATOM 577 O O . PRO A 1 83 ? 4.336 -2.155 8.527 1.00 97.44 83 PRO A O 1
ATOM 580 N N . ASP A 1 84 ? 4.483 -3.627 10.224 1.00 98.38 84 ASP A N 1
ATOM 581 C CA . ASP A 1 84 ? 5.218 -4.662 9.506 1.00 98.38 84 ASP A CA 1
ATOM 582 C C . ASP A 1 84 ? 4.298 -5.854 9.249 1.00 98.38 84 ASP A C 1
ATOM 584 O O . ASP A 1 84 ? 3.828 -6.515 10.186 1.00 98.38 84 ASP A O 1
ATOM 588 N N . PHE A 1 85 ? 4.037 -6.149 7.978 1.00 98.19 85 PHE A N 1
ATOM 589 C CA . PHE A 1 85 ? 3.087 -7.177 7.581 1.00 98.19 85 PHE A CA 1
ATOM 590 C C . PHE A 1 85 ? 3.369 -7.753 6.196 1.00 98.19 85 PHE A C 1
ATOM 592 O O . PHE A 1 85 ? 3.919 -7.125 5.296 1.00 98.19 85 PHE A O 1
ATOM 599 N N . THR A 1 86 ? 2.906 -8.981 6.018 1.00 98.44 86 THR A N 1
ATOM 600 C CA . THR A 1 86 ? 2.678 -9.591 4.710 1.00 98.44 86 THR A CA 1
ATOM 601 C C . THR A 1 86 ? 1.211 -9.393 4.347 1.00 98.44 86 THR A C 1
ATOM 603 O O . THR A 1 86 ? 0.361 -9.397 5.247 1.00 98.44 86 THR A O 1
ATOM 606 N N . TYR A 1 87 ? 0.890 -9.252 3.064 1.00 98.12 87 TYR A N 1
ATOM 607 C CA . TYR A 1 87 ? -0.494 -9.182 2.605 1.00 98.12 87 TYR A CA 1
ATOM 608 C C . TYR A 1 87 ? -0.735 -10.003 1.336 1.00 98.12 87 TYR A C 1
ATOM 610 O O . TYR A 1 87 ? 0.175 -10.277 0.553 1.00 98.12 87 TYR A O 1
ATOM 618 N N . SER A 1 88 ? -1.987 -10.410 1.137 1.00 98.00 88 SER A N 1
ATOM 619 C CA . SER A 1 88 ? -2.469 -11.033 -0.094 1.00 98.00 88 SER A CA 1
ATOM 620 C C . SER A 1 88 ? -3.893 -10.571 -0.374 1.00 98.00 88 SER A C 1
ATOM 622 O O . SER A 1 88 ? -4.794 -10.785 0.436 1.00 98.00 88 SER A O 1
ATOM 624 N N . ALA A 1 89 ? -4.082 -9.931 -1.523 1.00 97.81 89 ALA A N 1
ATOM 625 C CA . ALA A 1 89 ? -5.364 -9.527 -2.066 1.00 97.81 89 ALA A CA 1
ATOM 626 C C . ALA A 1 89 ? -5.783 -10.519 -3.152 1.00 97.81 89 ALA A C 1
ATOM 628 O O . ALA A 1 89 ? -5.135 -10.652 -4.195 1.00 97.81 89 ALA A O 1
ATOM 629 N N . THR A 1 90 ? -6.876 -11.232 -2.895 1.00 97.94 90 THR A N 1
ATOM 630 C CA . THR A 1 90 ? -7.402 -12.260 -3.797 1.00 97.94 90 THR A CA 1
ATOM 631 C C . THR A 1 90 ? -8.737 -11.847 -4.392 1.00 97.94 90 THR A C 1
ATOM 633 O O . THR A 1 90 ? -9.573 -11.297 -3.686 1.00 97.94 90 THR A O 1
ATOM 636 N N . SER A 1 91 ? -8.955 -12.138 -5.674 1.00 97.44 91 SER A N 1
ATOM 637 C CA . SER A 1 91 ? -10.217 -11.904 -6.382 1.00 97.44 91 SER A CA 1
ATOM 638 C C . SER A 1 91 ? -10.518 -13.074 -7.313 1.00 97.44 91 SER A C 1
ATOM 640 O O . SER A 1 91 ? -9.651 -13.522 -8.064 1.00 97.44 91 SER A O 1
ATOM 642 N N . GLY A 1 92 ? -11.727 -13.638 -7.229 1.00 93.94 92 GLY A N 1
ATOM 643 C CA . GLY A 1 92 ? -12.128 -14.781 -8.066 1.00 93.94 92 GLY A CA 1
ATOM 644 C C . GLY A 1 92 ? -11.223 -16.021 -7.934 1.00 93.94 92 GLY A C 1
ATOM 645 O O . GLY A 1 92 ? -11.098 -16.799 -8.878 1.00 93.94 92 GLY A O 1
ATOM 646 N N . GLY A 1 93 ? -10.555 -16.193 -6.787 1.00 92.4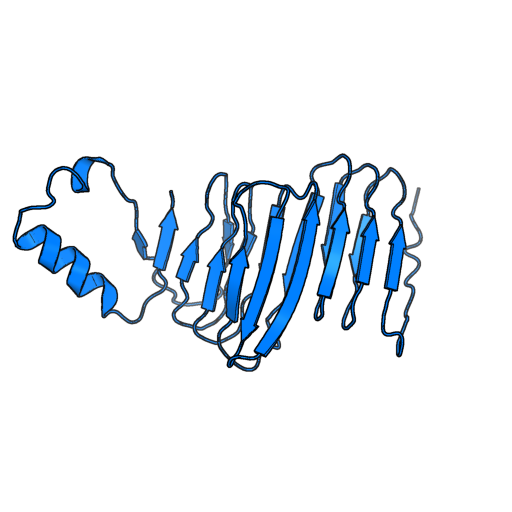4 93 GLY A N 1
ATOM 647 C CA . GLY A 1 93 ? -9.591 -17.275 -6.545 1.00 92.44 93 GLY A 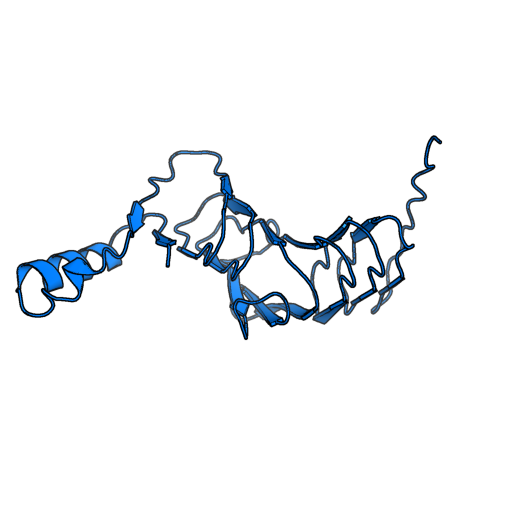CA 1
ATOM 648 C C . GLY A 1 93 ? -8.191 -17.044 -7.132 1.00 92.44 93 GLY A C 1
ATOM 649 O O . GLY A 1 93 ? -7.372 -17.959 -7.097 1.00 92.44 93 GLY A O 1
ATOM 650 N N . GLN A 1 94 ? -7.910 -15.855 -7.670 1.00 95.62 94 GLN A N 1
ATOM 651 C CA . GLN A 1 94 ? -6.580 -15.430 -8.114 1.00 95.62 94 GLN A CA 1
ATOM 652 C C . GLN A 1 94 ? -5.991 -14.419 -7.131 1.00 95.62 94 GLN A C 1
ATOM 654 O O . GLN A 1 94 ? -6.735 -13.652 -6.527 1.00 95.62 94 GLN A O 1
ATOM 659 N N . ILE A 1 95 ? -4.666 -14.395 -6.991 1.00 96.88 95 ILE A N 1
ATOM 660 C CA . ILE A 1 95 ? -3.964 -13.314 -6.287 1.00 96.88 95 ILE A CA 1
ATOM 661 C C . ILE A 1 95 ? -3.787 -12.166 -7.283 1.00 96.88 95 ILE A C 1
ATOM 663 O O . ILE A 1 95 ? -3.218 -12.377 -8.352 1.00 96.88 95 ILE A O 1
ATOM 667 N N . LEU A 1 96 ? -4.301 -10.981 -6.947 1.00 96.31 96 LEU A N 1
ATOM 668 C CA . LEU A 1 96 ? -4.104 -9.764 -7.745 1.00 96.31 96 LEU A CA 1
ATOM 669 C C . LEU A 1 96 ? -2.853 -9.013 -7.292 1.00 96.31 96 LEU A C 1
ATOM 671 O O . LEU A 1 96 ? -2.031 -8.626 -8.115 1.00 96.31 96 LEU A O 1
ATOM 675 N N . ALA A 1 97 ? -2.717 -8.840 -5.979 1.00 97.06 97 ALA A N 1
ATOM 676 C CA . ALA A 1 97 ? -1.594 -8.169 -5.341 1.00 97.06 97 ALA A CA 1
ATOM 677 C C . ALA A 1 97 ? -1.222 -8.913 -4.060 1.00 97.06 97 ALA A C 1
ATOM 679 O O . ALA A 1 97 ? -2.082 -9.452 -3.358 1.00 97.06 97 ALA A O 1
ATOM 680 N N . SER A 1 98 ? 0.058 -8.969 -3.749 1.00 98.00 98 SER A N 1
ATOM 681 C CA . SER A 1 98 ? 0.581 -9.572 -2.529 1.00 98.00 98 SER A CA 1
ATOM 682 C C . SER A 1 98 ? 1.950 -8.997 -2.242 1.00 98.00 98 SER A C 1
ATOM 684 O O . SER A 1 98 ? 2.547 -8.375 -3.111 1.00 98.00 98 SER A O 1
ATOM 686 N N . GLY A 1 99 ? 2.470 -9.209 -1.042 1.00 97.62 99 GLY A N 1
ATOM 687 C CA . GLY A 1 99 ? 3.801 -8.711 -0.759 1.00 97.62 99 GLY A CA 1
ATOM 688 C C . GLY A 1 99 ? 4.110 -8.533 0.704 1.00 97.62 99 GLY A C 1
ATOM 689 O O . GLY A 1 99 ? 3.314 -8.887 1.577 1.00 97.62 99 GLY A O 1
ATOM 690 N N . GLN A 1 100 ? 5.278 -7.943 0.931 1.00 98.38 100 GLN A N 1
ATOM 691 C CA . GLN A 1 100 ? 5.774 -7.542 2.241 1.00 98.38 100 GLN A CA 1
ATOM 692 C C . GLN A 1 100 ? 5.780 -6.019 2.333 1.00 98.38 100 GLN A C 1
ATOM 694 O O . GLN A 1 100 ? 6.230 -5.344 1.409 1.00 98.38 100 GLN A O 1
ATOM 699 N N . ALA A 1 101 ? 5.334 -5.492 3.463 1.00 98.38 101 ALA A N 1
ATOM 700 C CA . ALA A 1 101 ? 5.426 -4.085 3.804 1.00 98.38 101 ALA A CA 1
ATOM 701 C C . ALA A 1 101 ? 6.021 -3.945 5.207 1.00 98.38 101 ALA A C 1
ATOM 703 O O . ALA A 1 101 ? 5.622 -4.668 6.123 1.00 98.38 101 ALA A O 1
ATOM 704 N N . THR A 1 102 ? 6.981 -3.040 5.362 1.00 98.50 102 THR A N 1
ATOM 705 C CA . THR A 1 102 ? 7.582 -2.679 6.651 1.00 98.50 102 THR A CA 1
ATOM 706 C C . THR A 1 102 ? 7.551 -1.176 6.846 1.00 98.50 102 THR A C 1
ATOM 708 O O . THR A 1 102 ? 7.675 -0.436 5.867 1.00 98.50 102 THR A O 1
ATOM 711 N N . SER A 1 103 ? 7.411 -0.739 8.098 1.00 98.00 103 SER A N 1
ATOM 712 C CA . SER A 1 103 ? 7.272 0.677 8.466 1.00 98.00 103 SER A CA 1
ATOM 713 C C . SER A 1 103 ? 6.176 1.391 7.664 1.00 98.00 103 SER A C 1
ATOM 715 O O . SER A 1 103 ? 6.439 2.379 6.987 1.00 98.00 103 SER A O 1
ATOM 717 N N . ILE A 1 104 ? 4.965 0.827 7.649 1.00 98.38 104 ILE A N 1
ATOM 718 C CA . ILE A 1 104 ? 3.797 1.462 7.030 1.00 98.38 104 ILE A CA 1
ATOM 719 C C . ILE A 1 104 ? 2.761 1.761 8.107 1.00 98.38 104 ILE A C 1
ATOM 721 O O . ILE A 1 104 ? 2.205 0.851 8.716 1.00 98.38 104 ILE A O 1
ATOM 725 N N . GLU A 1 105 ? 2.458 3.039 8.300 1.00 97.94 105 GLU A N 1
ATOM 726 C CA . GLU A 1 105 ? 1.539 3.511 9.341 1.00 97.94 105 GLU A CA 1
ATOM 727 C C . GLU A 1 105 ? 0.103 3.717 8.841 1.00 97.94 105 GLU A C 1
ATOM 729 O O . GLU A 1 105 ? -0.798 3.964 9.646 1.00 97.94 105 GLU A O 1
ATOM 734 N N . ARG A 1 106 ? -0.116 3.674 7.520 1.00 97.88 106 ARG A N 1
ATOM 735 C CA . ARG A 1 106 ? -1.431 3.911 6.913 1.00 97.88 106 ARG A CA 1
ATOM 736 C C . ARG A 1 106 ? -1.654 3.097 5.652 1.00 97.88 106 ARG A C 1
ATOM 738 O O . ARG A 1 106 ? -0.859 3.154 4.714 1.00 97.88 106 ARG A O 1
ATOM 745 N N . LEU A 1 107 ? -2.817 2.469 5.554 1.00 97.94 107 LEU A N 1
ATOM 746 C CA . LEU A 1 107 ? -3.341 1.931 4.310 1.00 97.94 107 LEU A CA 1
ATOM 747 C C . LEU A 1 107 ? -4.343 2.876 3.657 1.00 97.94 107 LEU A C 1
ATOM 749 O O . LEU A 1 107 ? -5.130 3.568 4.301 1.00 97.94 107 LEU A O 1
ATOM 753 N N . SER A 1 108 ? -4.325 2.893 2.330 1.00 97.81 108 SER A N 1
ATOM 754 C CA . SER A 1 108 ? -5.371 3.494 1.508 1.00 97.81 108 SER A CA 1
ATOM 755 C C . SER A 1 108 ? -5.899 2.439 0.553 1.00 97.81 108 SER A C 1
ATOM 757 O O . SER A 1 108 ? -5.238 2.095 -0.425 1.00 97.81 108 SER A O 1
ATOM 759 N N . ILE A 1 109 ? -7.075 1.901 0.856 1.00 97.44 109 ILE A N 1
ATOM 760 C CA . ILE A 1 109 ? -7.676 0.806 0.099 1.00 97.44 109 ILE A CA 1
ATOM 761 C C . ILE A 1 109 ? -8.818 1.363 -0.747 1.00 97.44 109 ILE A C 1
ATOM 763 O O . ILE A 1 109 ? -9.770 1.951 -0.228 1.00 97.44 109 ILE A O 1
ATOM 767 N N . TYR A 1 110 ? -8.719 1.156 -2.055 1.00 96.25 110 TYR A N 1
ATOM 768 C CA . TYR A 1 110 ? -9.793 1.411 -3.007 1.00 96.25 110 TYR A CA 1
ATOM 769 C C . TYR A 1 110 ? -10.363 0.062 -3.425 1.00 96.25 110 TYR A C 1
ATOM 771 O O . TYR A 1 110 ? -9.635 -0.790 -3.940 1.00 96.25 110 TYR A O 1
ATOM 779 N N . ASP A 1 111 ? -11.637 -0.145 -3.116 1.00 94.88 111 ASP A N 1
ATOM 780 C CA . ASP A 1 111 ? -12.298 -1.437 -3.251 1.00 94.88 111 ASP A CA 1
ATOM 781 C C . ASP A 1 111 ? -12.655 -1.779 -4.709 1.00 94.88 111 ASP A C 1
ATOM 783 O O . ASP A 1 111 ? -12.276 -1.084 -5.659 1.00 94.88 111 ASP A O 1
ATOM 787 N N . SER A 1 112 ? -13.344 -2.902 -4.892 1.00 95.06 112 SER A N 1
ATOM 788 C CA . SER A 1 112 ? -13.953 -3.272 -6.161 1.00 95.06 112 SER A CA 1
ATOM 789 C C . SER A 1 112 ? -15.441 -2.912 -6.159 1.00 95.06 112 SER A C 1
ATOM 791 O O . SER A 1 112 ? -16.027 -2.535 -5.158 1.00 95.06 112 SER A O 1
ATOM 793 N N . ARG A 1 113 ? -16.108 -3.059 -7.307 1.00 93.19 113 ARG A N 1
ATOM 794 C CA . ARG A 1 113 ? -17.570 -2.855 -7.412 1.00 93.19 113 ARG A CA 1
ATOM 795 C C . ARG A 1 113 ? -18.416 -4.049 -6.933 1.00 93.19 113 ARG A C 1
ATOM 797 O O . ARG A 1 113 ? -19.581 -4.158 -7.342 1.00 93.19 113 ARG A O 1
ATOM 804 N N . PHE A 1 114 ? -17.806 -4.996 -6.235 1.00 94.38 114 PHE A N 1
ATOM 805 C CA . PHE A 1 114 ? -18.377 -6.278 -5.833 1.00 94.38 114 PHE A CA 1
ATOM 806 C C . PHE A 1 114 ? -18.192 -6.472 -4.329 1.00 94.38 114 PHE A C 1
ATOM 808 O O . PHE A 1 114 ? -17.480 -5.711 -3.706 1.00 94.38 114 PHE A O 1
ATOM 815 N N . ASP A 1 115 ? -18.798 -7.516 -3.766 1.00 93.88 115 ASP A N 1
ATOM 816 C CA . ASP A 1 115 ? -18.716 -7.796 -2.331 1.00 93.88 115 ASP A CA 1
ATOM 817 C C . ASP A 1 115 ? -17.263 -8.055 -1.885 1.00 93.88 115 ASP A C 1
ATOM 819 O O . ASP A 1 115 ? -16.683 -9.104 -2.198 1.00 93.88 115 ASP A O 1
ATOM 823 N N . ASP A 1 116 ? -16.693 -7.104 -1.147 1.00 95.19 116 ASP A N 1
ATOM 824 C CA . ASP A 1 116 ? -15.296 -7.125 -0.712 1.00 95.19 116 ASP A CA 1
ATOM 825 C C . ASP A 1 116 ? -15.132 -7.482 0.779 1.00 95.19 116 ASP A C 1
ATOM 827 O O . ASP A 1 116 ? -16.033 -7.321 1.600 1.00 95.19 116 ASP A O 1
ATOM 831 N N . VAL A 1 117 ? -13.946 -7.962 1.160 1.00 95.75 117 VAL A N 1
ATOM 832 C CA . VAL A 1 117 ? -13.526 -8.178 2.553 1.00 95.75 117 VAL A CA 1
ATOM 833 C C . VAL A 1 117 ? -12.183 -7.488 2.770 1.00 95.75 117 VAL A C 1
ATOM 835 O O . VAL A 1 117 ? -11.134 -7.969 2.333 1.00 95.75 117 VAL A O 1
ATOM 838 N N . LEU A 1 118 ? -12.217 -6.348 3.451 1.00 95.81 118 LEU A N 1
ATOM 839 C CA . LEU A 1 118 ? -11.097 -5.425 3.598 1.00 95.81 118 LEU A CA 1
ATOM 840 C C . LEU A 1 118 ? -10.662 -5.323 5.064 1.00 95.81 118 LEU A C 1
ATOM 842 O O . LEU A 1 118 ? -11.485 -5.341 5.982 1.00 95.81 118 LEU A O 1
ATOM 846 N N . ASN A 1 119 ? -9.355 -5.193 5.282 1.00 94.31 119 ASN A N 1
ATOM 847 C CA . ASN A 1 119 ? -8.756 -5.058 6.606 1.00 94.31 119 ASN A CA 1
ATOM 848 C C . ASN A 1 119 ? -7.610 -4.037 6.559 1.00 94.31 119 ASN A C 1
ATOM 850 O O . ASN A 1 119 ? -6.671 -4.232 5.784 1.00 94.31 119 ASN A O 1
ATOM 854 N N . GLY A 1 120 ? -7.723 -2.977 7.361 1.00 95.25 120 GLY A N 1
ATOM 855 C CA . GLY A 1 120 ? -6.736 -1.904 7.516 1.00 95.25 120 GLY A CA 1
ATOM 856 C C . GLY A 1 120 ? -5.571 -2.324 8.406 1.00 95.25 120 GLY A C 1
ATOM 857 O O . GLY A 1 120 ? -4.435 -2.436 7.951 1.00 95.25 120 GLY A O 1
ATOM 858 N N . GLY A 1 121 ? -5.885 -2.744 9.629 1.00 95.75 121 GLY A N 1
ATOM 859 C CA . GLY A 1 121 ? -4.900 -3.172 10.614 1.00 95.75 121 GLY A CA 1
ATOM 860 C C . GLY A 1 121 ? -4.796 -2.153 11.740 1.00 95.75 121 GLY A C 1
ATOM 861 O O . GLY A 1 121 ? -5.802 -1.670 12.238 1.00 95.75 121 GLY A O 1
ATOM 862 N N . ASP A 1 122 ? -3.587 -1.906 12.220 1.00 96.38 122 ASP A N 1
ATOM 863 C CA . ASP A 1 122 ? -3.312 -0.786 13.109 1.00 96.38 122 ASP A CA 1
ATOM 864 C C . ASP A 1 122 ? -2.888 0.407 12.242 1.00 96.38 122 ASP A C 1
ATOM 866 O O . ASP A 1 122 ? -2.130 0.229 11.290 1.00 96.38 122 ASP A O 1
ATOM 870 N N . GLY A 1 123 ? -3.307 1.615 12.604 1.00 96.31 123 GLY A N 1
ATOM 871 C CA . GLY A 1 123 ? -3.021 2.827 11.844 1.00 96.31 123 GLY A CA 1
ATOM 872 C C . GLY A 1 123 ? -4.264 3.682 11.627 1.00 96.31 123 GLY A C 1
ATOM 873 O O . GLY A 1 123 ? -5.376 3.313 11.985 1.00 96.31 123 GLY A O 1
ATOM 874 N N . ASP A 1 124 ? -4.066 4.867 11.056 1.00 97.44 124 ASP A N 1
ATOM 875 C CA . ASP A 1 124 ? -5.175 5.746 10.673 1.00 97.44 124 ASP A CA 1
ATOM 876 C C . ASP A 1 124 ? -5.521 5.492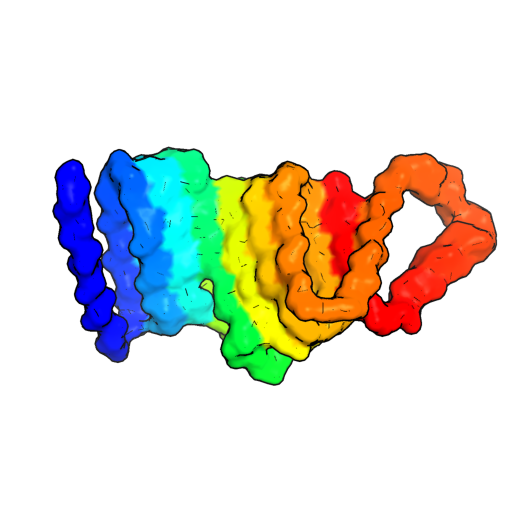 9.200 1.00 97.44 124 ASP A C 1
ATOM 878 O O . ASP A 1 124 ? -5.049 6.209 8.308 1.00 97.44 124 ASP A O 1
ATOM 882 N N . ASP A 1 125 ? -6.310 4.447 8.940 1.00 97.88 125 ASP A N 1
ATOM 883 C CA . ASP A 1 125 ? -6.526 3.923 7.591 1.00 97.88 125 ASP A CA 1
ATOM 884 C C . ASP A 1 125 ? -7.636 4.640 6.811 1.00 97.88 125 ASP A C 1
ATOM 886 O O . ASP A 1 125 ? -8.559 5.252 7.358 1.00 97.88 125 ASP A O 1
ATOM 890 N N . TYR A 1 126 ? -7.563 4.541 5.483 1.00 97.12 126 TYR A N 1
ATOM 891 C CA . TYR A 1 126 ? -8.556 5.090 4.569 1.00 97.12 126 TYR A CA 1
ATOM 892 C C . TYR A 1 126 ? -9.128 4.018 3.643 1.00 97.12 126 TYR A C 1
ATOM 894 O O . TYR A 1 126 ? -8.393 3.306 2.959 1.00 97.12 126 TYR A O 1
ATOM 902 N N . PHE A 1 127 ? -10.454 3.971 3.554 1.00 95.62 127 PHE A N 1
ATOM 903 C CA . PHE A 1 127 ? -11.185 3.092 2.648 1.00 95.62 127 PHE A CA 1
ATOM 904 C C . PHE A 1 127 ? -12.085 3.921 1.741 1.00 95.62 127 PHE A C 1
ATOM 906 O O . PHE A 1 127 ? -12.945 4.665 2.217 1.00 95.62 127 PHE A O 1
ATOM 913 N N . SER A 1 128 ? -11.928 3.763 0.431 1.00 94.12 128 SER A N 1
ATOM 914 C CA . SER A 1 128 ? -12.879 4.273 -0.552 1.00 94.12 128 SER A CA 1
ATOM 915 C C . SER A 1 128 ? -13.702 3.110 -1.072 1.00 94.12 128 SER A C 1
ATOM 917 O O . SER A 1 128 ? -13.205 2.328 -1.880 1.00 94.12 128 SER A O 1
ATOM 919 N N . LEU A 1 129 ? -14.949 3.028 -0.611 1.00 91.31 129 LEU A N 1
ATOM 920 C CA . LEU A 1 129 ? -15.866 1.967 -0.990 1.00 91.31 129 LEU A CA 1
ATOM 921 C C . LEU A 1 129 ? -16.792 2.387 -2.124 1.00 91.31 129 LEU A C 1
ATOM 923 O O . LEU A 1 129 ? -17.287 3.525 -2.175 1.00 91.31 129 LEU A O 1
ATOM 927 N N . THR A 1 130 ? -17.073 1.441 -3.008 1.00 89.94 130 THR A N 1
ATOM 928 C CA . THR A 1 130 ? -17.965 1.620 -4.140 1.00 89.94 130 THR A CA 1
ATOM 929 C C . THR A 1 130 ? -19.280 0.871 -3.916 1.00 89.94 130 THR A C 1
ATOM 931 O O . THR A 1 130 ? -20.055 1.244 -3.036 1.00 89.94 130 THR A O 1
ATOM 934 N N . ARG A 1 131 ? -19.633 -0.083 -4.778 1.00 87.69 131 ARG A N 1
ATOM 935 C CA . ARG A 1 131 ? -20.872 -0.867 -4.680 1.00 87.69 131 ARG A CA 1
ATOM 936 C C . ARG A 1 131 ? -20.495 -2.257 -4.202 1.00 87.69 131 ARG A C 1
ATOM 938 O O . ARG A 1 131 ? -19.483 -2.765 -4.638 1.00 87.69 131 ARG A O 1
ATOM 945 N N . GLY A 1 132 ? -21.394 -2.905 -3.484 1.00 87.75 132 GLY A N 1
ATOM 946 C CA . GLY A 1 132 ? -21.141 -4.242 -2.969 1.00 87.75 132 GLY A CA 1
ATOM 947 C C . GLY A 1 132 ? -21.759 -4.382 -1.592 1.00 87.75 132 GLY A C 1
ATOM 948 O O . GLY A 1 132 ? -22.277 -3.415 -1.018 1.00 87.75 132 GLY A O 1
ATOM 949 N N . HIS A 1 133 ? -21.789 -5.609 -1.095 1.00 87.94 133 HIS A N 1
ATOM 950 C CA . HIS A 1 133 ? -22.007 -5.899 0.313 1.00 87.94 133 HIS A CA 1
ATOM 951 C C . HIS A 1 133 ? -20.659 -6.187 0.962 1.00 87.94 133 HIS A C 1
ATOM 953 O O . HIS A 1 133 ? -20.267 -7.344 1.117 1.00 87.94 133 HIS A O 1
ATOM 959 N N . ASP A 1 134 ? -19.960 -5.123 1.335 1.00 90.94 134 ASP A N 1
ATOM 960 C CA . ASP A 1 134 ? -18.581 -5.260 1.784 1.00 90.94 134 ASP A CA 1
ATOM 961 C C . ASP A 1 134 ? -18.509 -5.570 3.284 1.00 90.94 134 ASP A C 1
ATOM 963 O O . ASP A 1 134 ? -19.437 -5.334 4.072 1.00 90.94 134 ASP A O 1
ATOM 967 N N . ILE A 1 135 ? -17.375 -6.109 3.699 1.00 90.88 135 ILE A N 1
ATOM 968 C CA . ILE A 1 135 ? -16.996 -6.280 5.094 1.00 90.88 135 ILE A CA 1
ATOM 969 C C . ILE A 1 135 ? -15.694 -5.520 5.275 1.00 90.88 135 ILE A C 1
ATOM 971 O O . ILE A 1 135 ? -14.696 -5.844 4.640 1.00 90.88 135 ILE A O 1
ATOM 975 N N . VAL A 1 136 ? -15.690 -4.517 6.148 1.00 91.56 136 VAL A N 1
ATOM 976 C CA . VAL A 1 136 ? -14.523 -3.655 6.355 1.00 91.56 136 VAL A CA 1
ATOM 977 C C . VAL A 1 136 ? -14.164 -3.622 7.829 1.00 91.56 136 VAL A C 1
ATOM 979 O O . VAL A 1 136 ? -14.979 -3.270 8.680 1.00 91.56 136 VAL A O 1
ATOM 982 N N . SER A 1 137 ? -12.926 -3.979 8.139 1.00 93.38 137 SER A N 1
ATOM 983 C CA . SER A 1 137 ? -12.329 -3.759 9.452 1.00 93.38 137 SER A CA 1
ATOM 984 C C . SER A 1 137 ? -11.290 -2.655 9.322 1.00 93.38 137 SER A C 1
ATOM 986 O O . SER A 1 137 ? -10.307 -2.847 8.614 1.00 93.38 137 SER A O 1
ATOM 988 N N . GLY A 1 138 ? -11.501 -1.526 10.001 1.00 91.81 138 GLY A N 1
ATOM 989 C CA . GLY A 1 138 ? -10.463 -0.497 10.138 1.00 91.81 138 GLY A CA 1
ATOM 990 C C . GLY A 1 138 ? -9.333 -1.023 11.014 1.00 91.81 138 GLY A C 1
ATOM 991 O O . GLY A 1 138 ? -8.228 -1.227 10.544 1.00 91.81 138 GLY A O 1
ATOM 992 N N . GLY A 1 139 ? -9.706 -1.480 12.210 1.00 94.06 139 GLY A N 1
ATOM 993 C CA . GLY A 1 139 ? -8.791 -2.014 13.208 1.00 94.06 139 GLY A CA 1
ATOM 994 C C . GLY A 1 139 ? -8.486 -0.946 14.253 1.00 94.06 139 GLY A C 1
ATOM 995 O O . GLY A 1 139 ? -9.426 -0.297 14.718 1.00 94.06 139 GLY A O 1
ATOM 996 N N . ALA A 1 140 ? -7.240 -0.829 14.708 1.00 94.19 140 ALA A N 1
ATOM 997 C CA . ALA A 1 140 ? -6.880 0.133 15.746 1.00 94.19 140 ALA A CA 1
ATOM 998 C C . ALA A 1 140 ? -6.427 1.458 15.130 1.00 94.19 140 ALA A C 1
ATOM 1000 O O . ALA A 1 140 ? -5.495 1.466 14.347 1.00 94.19 140 ALA A O 1
ATOM 1001 N N . GLY A 1 141 ? -6.986 2.580 15.584 1.00 95.38 141 GLY A N 1
ATOM 1002 C CA . GLY A 1 141 ? -6.614 3.912 15.102 1.00 95.38 141 GLY A CA 1
ATOM 1003 C C . GLY A 1 141 ? -7.835 4.737 14.715 1.00 95.38 141 G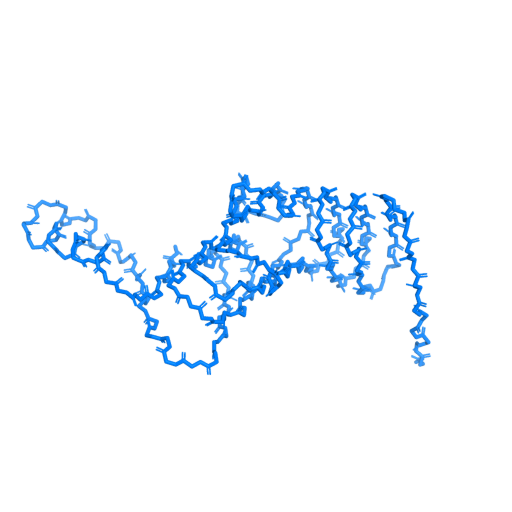LY A C 1
ATOM 1004 O O . GLY A 1 141 ? -8.968 4.429 15.107 1.00 95.38 141 GLY A O 1
ATOM 1005 N N . PHE A 1 142 ? -7.605 5.849 14.024 1.00 95.19 142 PHE A N 1
ATOM 1006 C CA . PHE A 1 142 ? -8.654 6.708 13.491 1.00 95.19 142 PHE A CA 1
ATOM 1007 C C . PHE A 1 142 ? -8.877 6.430 12.002 1.00 95.19 142 PHE A C 1
ATOM 1009 O O . PHE A 1 142 ? -8.340 7.107 11.126 1.00 95.19 142 PHE A O 1
ATOM 1016 N N . ASP A 1 143 ? -9.748 5.463 11.731 1.00 95.50 143 ASP A N 1
ATOM 1017 C CA . ASP A 1 143 ? -10.070 5.062 10.363 1.00 95.50 143 ASP A CA 1
ATOM 1018 C C . ASP A 1 143 ? -11.150 5.936 9.723 1.00 95.50 143 ASP A C 1
ATOM 1020 O O . ASP A 1 143 ? -12.112 6.384 10.368 1.00 95.50 143 ASP A O 1
ATOM 1024 N N . GLN A 1 144 ? -11.047 6.098 8.408 1.00 94.25 144 GLN A N 1
ATOM 1025 C CA . GLN A 1 144 ? -12.015 6.809 7.585 1.00 94.25 144 GLN A CA 1
ATOM 1026 C C . GLN A 1 144 ? -12.532 5.916 6.461 1.00 94.25 144 GLN A C 1
ATOM 1028 O O . GLN A 1 144 ? -11.772 5.290 5.732 1.00 94.25 144 GLN A O 1
ATOM 1033 N N . VAL A 1 145 ? -13.852 5.914 6.281 1.00 92.06 145 VAL A N 1
ATOM 1034 C CA . VAL A 1 145 ? -14.522 5.220 5.178 1.00 92.06 145 VAL A CA 1
ATOM 1035 C C . VAL A 1 145 ? -15.307 6.245 4.366 1.00 92.06 145 VAL A C 1
ATOM 1037 O O . VAL A 1 145 ? -16.131 6.984 4.912 1.00 92.06 145 VAL A O 1
ATOM 1040 N N . PHE A 1 146 ? -15.067 6.282 3.061 1.00 88.94 146 PHE A N 1
ATOM 1041 C CA . PHE A 1 146 ? -15.777 7.111 2.096 1.00 88.94 146 PHE A CA 1
ATOM 1042 C C . PHE A 1 146 ? -16.613 6.232 1.161 1.00 88.94 146 PHE A C 1
ATOM 1044 O O . PHE A 1 146 ? -16.109 5.246 0.643 1.00 88.94 146 PHE A O 1
ATOM 1051 N N . THR A 1 147 ? -17.886 6.581 0.932 1.00 83.38 147 THR A N 1
ATOM 1052 C CA . THR A 1 147 ? -18.792 5.833 0.035 1.00 83.38 147 THR A CA 1
ATOM 1053 C C . THR A 1 147 ? -19.670 6.806 -0.763 1.00 83.38 147 THR A C 1
ATOM 1055 O O . THR A 1 147 ? -20.026 7.872 -0.251 1.00 83.38 147 THR A O 1
ATOM 1058 N N . LEU A 1 148 ? -20.032 6.470 -2.010 1.00 67.81 148 LEU A N 1
ATOM 1059 C CA . LEU A 1 148 ? -20.727 7.397 -2.925 1.00 67.81 148 LEU A CA 1
ATOM 1060 C C . LEU A 1 148 ? -22.255 7.209 -3.076 1.00 67.81 148 LEU A C 1
ATOM 1062 O O . LEU A 1 148 ? -22.871 8.022 -3.764 1.00 67.81 148 LEU A O 1
ATOM 1066 N N . SER A 1 149 ? -22.920 6.223 -2.446 1.00 63.62 149 SER A N 1
ATOM 1067 C CA . SER A 1 149 ? -24.403 6.182 -2.358 1.00 63.62 149 SER A CA 1
ATOM 1068 C C . SER A 1 149 ? -24.966 5.042 -1.490 1.00 63.62 149 SER A C 1
ATOM 1070 O O . SER A 1 149 ? -24.494 3.920 -1.583 1.00 63.62 149 SER A O 1
ATOM 1072 N N . THR A 1 150 ? -26.054 5.319 -0.749 1.00 52.88 150 THR A N 1
ATOM 1073 C CA . THR A 1 150 ? -27.037 4.404 -0.095 1.00 52.88 150 THR A CA 1
ATOM 1074 C C . THR A 1 150 ? -26.502 3.189 0.679 1.00 52.88 150 THR A C 1
ATOM 1076 O O . THR A 1 150 ? -27.251 2.254 0.958 1.00 52.88 150 THR A O 1
ATOM 1079 N N . VAL A 1 151 ? -25.236 3.189 1.084 1.00 51.34 151 VAL A N 1
ATOM 1080 C CA . VAL A 1 151 ? -24.718 2.160 1.981 1.00 51.34 151 VAL A CA 1
ATOM 1081 C C . VAL A 1 151 ? -25.234 2.448 3.394 1.00 51.34 151 VAL A C 1
ATOM 1083 O O . VAL A 1 151 ? -24.847 3.429 4.028 1.00 51.34 151 VAL A O 1
ATOM 1086 N N . MET A 1 152 ? -26.156 1.620 3.895 1.00 50.72 152 MET A N 1
ATOM 1087 C CA . MET A 1 152 ? -26.479 1.606 5.324 1.00 50.72 152 MET A CA 1
ATOM 1088 C C . MET A 1 152 ? -25.271 1.032 6.065 1.00 50.72 152 MET A C 1
ATOM 1090 O O . MET A 1 152 ? -25.088 -0.180 6.113 1.00 50.72 152 MET A O 1
ATOM 1094 N N . VAL A 1 153 ? -24.443 1.912 6.627 1.00 51.84 153 VAL A N 1
ATOM 1095 C CA . VAL A 1 153 ? -23.353 1.533 7.531 1.00 51.84 153 VAL A CA 1
ATOM 1096 C C . VAL A 1 153 ? -23.974 0.950 8.801 1.00 51.84 153 VAL A C 1
ATOM 1098 O O . VAL A 1 153 ? -24.487 1.690 9.642 1.00 51.84 153 VAL A O 1
ATOM 1101 N N . MET A 1 154 ? -23.937 -0.372 8.960 1.00 51.38 154 MET A N 1
ATOM 1102 C CA . MET A 1 154 ? -24.144 -0.996 10.265 1.00 51.38 154 MET A CA 1
ATOM 1103 C C . MET A 1 154 ? -22.778 -1.112 10.942 1.00 51.38 154 MET A C 1
ATOM 1105 O O . MET A 1 154 ? -22.005 -2.028 10.670 1.00 51.38 154 MET A O 1
ATOM 1109 N N . ALA A 1 155 ? -22.466 -0.153 11.815 1.00 47.38 155 ALA A N 1
ATOM 1110 C CA . ALA A 1 155 ? -21.318 -0.266 12.705 1.00 47.38 155 ALA A CA 1
ATOM 1111 C C . ALA A 1 155 ? -21.634 -1.325 13.771 1.00 47.38 155 ALA A C 1
ATOM 1113 O O . ALA A 1 155 ? -22.470 -1.096 14.651 1.00 47.38 155 ALA A O 1
ATOM 1114 N N . LEU A 1 156 ? -20.984 -2.489 13.703 1.00 47.34 156 LEU A N 1
ATOM 1115 C CA . LEU A 1 156 ? -21.069 -3.476 14.772 1.00 47.34 156 LEU A CA 1
ATOM 1116 C C . LEU A 1 156 ? -20.087 -3.066 15.874 1.00 47.34 156 LEU A C 1
ATOM 1118 O O . LEU A 1 156 ? -18.922 -3.447 15.864 1.00 47.34 156 LEU A O 1
ATOM 1122 N N . ILE A 1 157 ? -20.560 -2.260 16.825 1.00 46.91 157 ILE A N 1
ATOM 1123 C CA . ILE A 1 157 ? -19.805 -1.966 18.046 1.00 46.91 157 ILE A CA 1
ATOM 1124 C C . ILE A 1 157 ? -19.937 -3.194 18.954 1.00 46.91 157 ILE A C 1
ATOM 1126 O O . ILE A 1 157 ? -20.991 -3.417 19.556 1.00 46.91 157 ILE A O 1
ATOM 1130 N N . LEU A 1 158 ? -18.881 -4.001 19.061 1.00 45.56 158 LEU A N 1
ATOM 1131 C CA . LEU A 1 158 ? -18.773 -5.041 20.086 1.00 45.56 158 LEU A CA 1
ATOM 1132 C C . LEU A 1 158 ? -18.613 -4.365 21.457 1.00 45.56 158 LEU A C 1
ATOM 1134 O O . LEU A 1 158 ? -17.516 -4.218 21.982 1.00 45.56 158 LEU A O 1
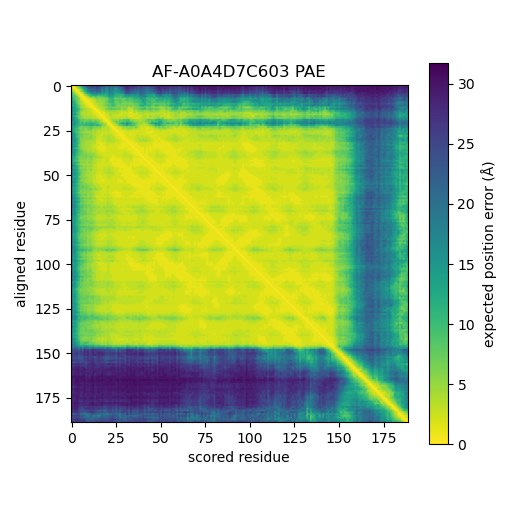ATOM 1138 N N . LEU A 1 159 ? -19.726 -3.930 22.053 1.00 38.94 159 LEU A N 1
ATOM 1139 C CA . LEU A 1 159 ? -19.743 -3.528 23.457 1.00 38.94 159 LEU A CA 1
ATOM 1140 C C . LEU A 1 159 ? -19.317 -4.743 24.304 1.00 38.94 159 LEU A C 1
ATOM 1142 O O . LEU A 1 159 ? -19.965 -5.792 24.207 1.00 38.94 159 LEU A O 1
ATOM 1146 N N . PRO A 1 160 ? -18.296 -4.621 25.177 1.00 45.53 160 PRO A N 1
ATOM 1147 C CA . PRO A 1 160 ? -17.854 -5.715 26.049 1.00 45.53 160 PRO A CA 1
ATOM 1148 C C . PRO A 1 160 ? -18.992 -6.347 26.872 1.00 45.53 160 PRO A C 1
ATOM 1150 O O . PRO A 1 160 ? -18.954 -7.533 27.189 1.00 45.53 160 PRO A O 1
ATOM 1153 N N . SER A 1 161 ? -20.061 -5.589 27.142 1.00 45.81 161 SER A N 1
ATOM 1154 C CA . SER A 1 161 ? -21.244 -6.030 27.890 1.00 45.81 161 SER A CA 1
ATOM 1155 C C . SER A 1 161 ? -22.126 -7.071 27.180 1.00 45.81 161 SER A C 1
ATOM 1157 O O . SER A 1 161 ? -22.954 -7.707 27.833 1.00 45.81 161 SER A O 1
ATOM 1159 N N . LEU A 1 162 ? -21.971 -7.292 25.869 1.00 42.03 162 LEU A N 1
ATOM 1160 C CA . LEU A 1 162 ? -22.733 -8.314 25.130 1.00 42.03 162 LEU A CA 1
ATOM 1161 C C . LEU A 1 162 ? -22.081 -9.707 25.172 1.00 42.03 162 LEU A C 1
ATOM 1163 O O . LEU A 1 162 ? -22.777 -10.707 24.978 1.00 42.03 162 LEU A O 1
ATOM 1167 N N . LEU A 1 163 ? -20.784 -9.805 25.494 1.00 44.09 163 LEU A N 1
ATOM 1168 C CA . LEU A 1 163 ? -20.095 -11.089 25.693 1.00 44.09 163 LEU A CA 1
ATOM 1169 C C . LEU A 1 163 ? -20.503 -11.774 27.009 1.00 44.09 163 LEU A C 1
ATOM 1171 O O . LEU A 1 163 ? -20.534 -13.004 27.073 1.00 44.09 163 LEU A O 1
ATOM 1175 N N . GLU A 1 164 ? -20.907 -11.007 28.024 1.00 47.72 164 GLU A N 1
ATOM 1176 C CA . GLU A 1 164 ? -21.418 -11.534 29.302 1.00 47.72 164 GLU A CA 1
ATOM 1177 C C . GLU A 1 164 ? -22.851 -12.101 29.212 1.00 47.72 164 GLU A C 1
ATOM 1179 O O . GLU A 1 164 ? -23.301 -12.803 30.115 1.00 47.72 164 GLU A O 1
ATOM 1184 N N . GLN A 1 165 ? -23.561 -11.887 28.096 1.00 42.78 165 GLN A N 1
ATOM 1185 C CA . GLN A 1 165 ? -24.939 -12.357 27.853 1.00 42.78 165 GLN A CA 1
ATOM 1186 C C . GLN A 1 165 ? -25.009 -13.494 26.805 1.00 42.78 165 GLN A C 1
ATOM 1188 O O . GLN A 1 165 ? -26.002 -13.649 26.083 1.00 42.78 165 GLN A O 1
ATOM 1193 N N . LYS A 1 166 ? -23.964 -14.330 26.708 1.00 47.31 166 LYS A N 1
ATOM 1194 C CA . LYS A 1 166 ? -23.813 -15.390 25.682 1.00 47.31 166 LYS A CA 1
ATOM 1195 C C . LYS A 1 166 ? -24.858 -16.526 25.739 1.00 47.31 166 LYS A C 1
ATOM 1197 O O . LYS A 1 166 ? -24.932 -17.335 24.817 1.00 47.31 166 LYS A O 1
ATOM 1202 N N . ASN A 1 167 ? -25.696 -16.570 26.780 1.00 49.47 167 ASN A N 1
ATOM 1203 C CA . ASN A 1 167 ? -26.640 -17.669 27.026 1.00 49.47 167 ASN A CA 1
ATOM 1204 C C . ASN A 1 167 ? -28.125 -17.297 26.880 1.00 49.47 167 ASN A C 1
ATOM 1206 O O . ASN A 1 167 ? -28.981 -18.127 27.187 1.00 49.47 167 ASN A O 1
ATOM 1210 N N . SER A 1 168 ? -28.470 -16.088 26.418 1.00 53.31 168 SER A N 1
ATOM 1211 C CA . SER A 1 168 ? -29.880 -15.769 26.156 1.00 53.31 168 SER A CA 1
ATOM 1212 C C . SER A 1 168 ? -30.289 -16.169 24.723 1.00 53.31 168 SER A C 1
ATOM 1214 O O . SER A 1 168 ? -29.557 -15.909 23.767 1.00 53.31 168 SER A O 1
ATOM 1216 N N . PRO A 1 169 ? -31.482 -16.757 24.514 1.00 53.12 169 PRO A N 1
ATOM 1217 C CA . PRO A 1 169 ? -31.984 -17.082 23.173 1.00 53.12 169 PRO A CA 1
ATOM 1218 C C . PRO A 1 169 ? -32.135 -15.853 22.261 1.00 53.12 169 PRO A C 1
ATOM 1220 O O . PRO A 1 169 ? -32.126 -15.976 21.037 1.00 53.12 169 PRO A O 1
ATOM 1223 N N . LEU A 1 170 ? -32.285 -14.663 22.856 1.00 49.97 170 LEU A N 1
ATOM 1224 C CA . LEU A 1 170 ? -32.391 -13.385 22.154 1.00 49.97 170 LEU A CA 1
ATOM 1225 C C . LEU A 1 170 ? -31.034 -12.907 21.618 1.00 49.97 170 LEU A C 1
ATOM 1227 O O . LEU A 1 170 ? -30.994 -12.399 20.501 1.00 49.97 170 LEU A O 1
ATOM 1231 N N . SER A 1 171 ? -29.928 -13.129 22.343 1.00 52.88 171 SER A N 1
ATOM 1232 C CA . SER A 1 171 ? -28.587 -12.767 21.859 1.00 52.88 171 SER A CA 1
ATOM 1233 C C . SER A 1 171 ? -28.123 -13.681 20.724 1.00 52.88 171 SER A C 1
ATOM 1235 O O . SER A 1 171 ? -27.593 -13.193 19.731 1.00 52.88 171 SER A O 1
ATOM 1237 N N . GLN A 1 172 ? -28.431 -14.981 20.780 1.00 45.22 172 GLN A N 1
ATOM 1238 C CA . GLN A 1 172 ? -28.145 -15.896 19.667 1.00 45.22 172 GLN A CA 1
ATOM 1239 C C . GLN A 1 172 ? -28.993 -15.592 18.423 1.00 45.22 172 GLN A C 1
ATOM 1241 O O . GLN A 1 172 ? -28.479 -15.645 17.310 1.00 45.22 172 GLN A O 1
ATOM 1246 N N . ARG A 1 173 ? -30.268 -15.203 18.586 1.00 44.19 173 ARG A N 1
ATOM 1247 C CA . ARG A 1 173 ? -31.131 -14.797 17.460 1.00 44.19 173 ARG A CA 1
ATOM 1248 C C . ARG A 1 173 ? -30.730 -13.456 16.843 1.00 44.19 173 ARG A C 1
ATOM 1250 O O . ARG A 1 173 ? -30.778 -13.342 15.623 1.00 44.19 173 ARG A O 1
ATOM 1257 N N . ALA A 1 174 ? -30.309 -12.478 17.646 1.00 41.12 174 ALA A N 1
ATOM 1258 C CA . ALA A 1 174 ? -29.832 -11.186 17.149 1.00 41.12 174 ALA A CA 1
ATOM 1259 C C . ALA A 1 174 ? -28.508 -11.320 16.375 1.00 41.12 174 ALA A C 1
ATOM 1261 O O . ALA A 1 174 ? -28.370 -10.748 15.298 1.00 41.12 174 ALA A O 1
ATOM 1262 N N . VAL A 1 175 ? -27.577 -12.144 16.873 1.00 43.94 175 VAL A N 1
ATOM 1263 C CA . VAL A 1 175 ? -26.313 -12.447 16.179 1.00 43.94 175 VAL A CA 1
ATOM 1264 C C . VAL A 1 175 ? -26.569 -13.231 14.885 1.00 43.94 175 VAL A C 1
ATOM 1266 O O . VAL A 1 175 ? -25.982 -12.921 13.856 1.00 43.94 175 VAL A O 1
ATOM 1269 N N . MET A 1 176 ? -27.490 -14.200 14.889 1.00 39.91 176 MET A N 1
ATOM 1270 C CA . MET A 1 176 ? -27.768 -15.048 13.719 1.00 39.91 176 MET A CA 1
ATOM 1271 C C . MET A 1 176 ? -28.585 -14.342 12.616 1.00 39.91 176 MET A C 1
ATOM 1273 O O . MET A 1 176 ? -28.420 -14.668 11.439 1.00 39.91 176 MET A O 1
ATOM 1277 N N . GLN A 1 177 ? -29.430 -13.358 12.960 1.00 42.66 177 GLN A N 1
ATOM 1278 C CA . GLN A 1 177 ? -30.134 -12.528 11.968 1.00 42.66 177 GLN A CA 1
ATOM 1279 C C . GLN A 1 177 ? -29.228 -11.487 11.293 1.00 42.66 177 GLN A C 1
ATOM 1281 O O . GLN A 1 177 ? -29.520 -11.083 10.171 1.00 42.66 177 GLN A O 1
ATOM 1286 N N . LEU A 1 178 ? -28.112 -11.105 11.921 1.00 44.09 178 LEU A N 1
ATOM 1287 C CA . LEU A 1 178 ? -27.151 -10.156 11.350 1.00 44.09 178 LEU A CA 1
ATOM 1288 C C . LEU A 1 178 ? -26.374 -10.735 10.149 1.00 44.09 178 LEU A C 1
ATOM 1290 O O . LEU A 1 178 ? -26.025 -9.997 9.236 1.00 44.09 178 LEU A O 1
ATOM 1294 N N . PHE A 1 179 ? -26.166 -12.058 10.108 1.00 44.84 179 PHE A N 1
ATOM 1295 C CA . PHE A 1 179 ? -25.457 -12.755 9.018 1.00 44.84 179 PHE A CA 1
ATOM 1296 C C . PHE A 1 179 ? -26.291 -12.975 7.740 1.00 44.84 179 PHE A C 1
ATOM 1298 O O . PHE A 1 179 ? -25.787 -13.553 6.784 1.00 44.84 179 PHE A O 1
ATOM 1305 N N . HIS A 1 180 ? -27.562 -12.557 7.713 1.00 43.75 180 HIS A N 1
ATOM 1306 C CA . HIS A 1 180 ? -28.487 -12.811 6.596 1.00 43.75 180 HIS A CA 1
ATOM 1307 C C . HIS A 1 180 ? -29.031 -11.529 5.940 1.00 43.75 180 HIS A C 1
ATOM 1309 O O . HIS A 1 180 ? -30.027 -11.590 5.217 1.00 43.75 180 HIS A O 1
ATOM 1315 N N . LEU A 1 181 ? -28.421 -10.366 6.193 1.00 42.84 181 LEU A N 1
ATOM 1316 C CA . LEU A 1 181 ? -28.878 -9.088 5.642 1.00 42.84 181 LEU A CA 1
ATOM 1317 C C . LEU A 1 181 ? -27.931 -8.549 4.548 1.00 42.84 181 LEU A C 1
ATOM 1319 O O . LEU A 1 181 ? -26.721 -8.718 4.664 1.00 42.84 181 LEU A O 1
ATOM 1323 N N . PRO A 1 182 ? -28.464 -7.881 3.507 1.00 44.69 182 PRO A N 1
ATOM 1324 C CA . PRO A 1 182 ? -27.714 -7.415 2.335 1.00 44.69 182 PRO A CA 1
ATOM 1325 C C . PRO A 1 182 ? -27.038 -6.045 2.567 1.00 44.69 182 PRO A C 1
ATOM 1327 O O . PRO A 1 182 ? -27.325 -5.090 1.849 1.00 44.69 182 PRO A O 1
ATOM 1330 N N . TYR A 1 183 ? -26.223 -5.890 3.617 1.00 47.84 183 TYR A N 1
ATOM 1331 C CA . TYR A 1 183 ? -25.634 -4.588 3.985 1.00 47.84 183 TYR A CA 1
ATOM 1332 C C . TYR A 1 183 ? -24.149 -4.681 4.359 1.00 47.84 183 TYR A C 1
ATOM 1334 O O . TYR A 1 183 ? -23.698 -5.722 4.833 1.00 47.84 183 TYR A O 1
ATOM 1342 N N . LEU A 1 184 ? -23.440 -3.551 4.209 1.00 46.19 184 LEU A N 1
ATOM 1343 C CA . LEU A 1 184 ? -22.053 -3.330 4.639 1.00 46.19 184 LEU A CA 1
ATOM 1344 C C . LEU A 1 184 ? -21.892 -3.587 6.145 1.00 46.19 184 LEU A C 1
ATOM 1346 O O . LEU A 1 184 ? -22.609 -2.993 6.962 1.00 46.19 184 LEU A O 1
ATOM 1350 N N . GLN A 1 185 ? -20.908 -4.409 6.512 1.00 53.00 185 GLN A N 1
ATOM 1351 C CA . GLN A 1 185 ? -20.529 -4.652 7.906 1.00 53.00 185 GLN A CA 1
ATOM 1352 C C . GLN A 1 185 ? -19.192 -3.978 8.214 1.00 53.00 185 GLN A C 1
ATOM 1354 O O . GLN A 1 185 ? -18.158 -4.378 7.686 1.00 53.00 185 GLN A O 1
ATOM 1359 N N . VAL A 1 186 ? -19.206 -2.975 9.098 1.00 52.50 186 VAL A N 1
ATOM 1360 C CA . VAL A 1 186 ? -17.971 -2.361 9.608 1.00 52.50 186 VAL A CA 1
ATOM 1361 C C . VAL A 1 186 ? -17.677 -2.905 11.001 1.00 52.50 186 VAL A C 1
ATOM 1363 O O . VAL A 1 186 ? -18.481 -2.712 11.922 1.00 52.50 186 VAL A O 1
ATOM 1366 N N . LEU A 1 187 ? -16.534 -3.576 11.157 1.00 50.59 187 LEU A N 1
ATOM 1367 C CA . LEU A 1 187 ? -16.031 -4.029 12.453 1.00 50.59 187 LEU A CA 1
ATOM 1368 C C . LEU A 1 187 ? -15.104 -2.962 13.046 1.00 50.59 187 LEU A C 1
ATOM 1370 O O . LEU A 1 187 ? -14.123 -2.564 12.421 1.00 50.59 187 LEU A O 1
ATOM 1374 N N . LYS A 1 188 ? -15.411 -2.526 14.271 1.00 43.56 188 LYS A N 1
ATOM 1375 C CA . LYS A 1 188 ? -14.471 -1.801 15.134 1.00 43.56 188 LYS A CA 1
ATOM 1376 C C . LYS A 1 188 ? -14.052 -2.728 16.268 1.00 43.56 188 LYS A C 1
ATOM 1378 O O . LYS A 1 188 ? -14.929 -3.317 16.908 1.00 43.56 188 LYS A O 1
ATOM 1383 N N . VAL A 1 189 ? -12.745 -2.861 16.478 1.00 46.66 189 VAL A N 1
ATOM 1384 C CA . VAL A 1 189 ? -12.160 -3.585 17.617 1.00 46.66 189 VAL A CA 1
ATOM 1385 C C . VAL A 1 189 ? -11.845 -2.593 18.728 1.00 46.66 189 VAL A C 1
ATOM 1387 O O . VAL A 1 189 ? -11.389 -1.477 18.401 1.00 46.66 189 VAL A O 1
#

Foldseek 3Di:
DPDDPDDDDDPDDQEEEEEADQAEDEEEQAAHAYEEHQAHHEYEYADWFDEYEEENHHYQYEYEYACQVAPAAWEKDWPALDQWIWIFIDGPNHTGYTYTGHRHQEYAYETYQEAYEEETGHHAYEYEDEHYQYEYENEHDNYDYHYDDDAPEDEPDPDVVLVVVVPDPVSVVVVVVVVPDRHHYYYYD

Mean predicted aligned error: 10.45 Å

Sequence (189 aa):
MNGVSESLQVTGFERLVVRAPDQGGSFSGGNGDDIFIGGAGYDSFNVGWGFDSVDGGTGNDGLGLDFNAAASGVTIARSSSGPDFTYSATSGGQILASGQATSIERLSIYDSRFDDVLNGGDGDDYFSLTRGHDIVSGGAGFDQVFTLSTVMVMALILLPSLLEQKNSPLSQRAVMQLFHLPYLQVLKV

Radius of gyration: 18.61 Å; Cα contacts (8 Å, |Δi|>4): 491; chains: 1; bounding box: 48×43×50 Å

Secondary structure (DSSP, 8-state):
-----------S-S--EEE--TT--EEE--BS--EEE--EE--EEE--BEEEEEE--EE--EEEEE-TT-SS-EEEEES-SSSSEEEEEEETTEEEEEEEEES--EEEEE--SS--EEEEEESS-EEEE-SS--EEEEEES--EEEESS----EEEE--GGGGGGTT-HHHHHHHHHHTTSSS-EEEE-